Protein AF-A0A2M7DUN7-F1 (afdb_monomer)

pLDDT: mean 84.9, std 17.46, range [31.64, 97.44]

Mean predicted aligned error: 9.18 Å

Secondary structure (DSSP, 8-state):
------------------------PPPPP----S-EEEEEE-TTSEEEEEE-SSSSS-EEEEEETTS---EE--SSEEEEEEE-TTSSEEEEEEEETTEEEEEEEETTS-S-EEEEEEETTEEEEEEEE-TTSSEEEEEEEETTT--EEEEEEETTS---EE-S--BSS-EEEEEE-TTSSEEEEEESSS--EEEEE--

Foldseek 3Di:
DDDDDDDDDDDDDDDDPVPPPPPPDDDDDLDDAPDKDWAEAAPQQKTWIWGCHPHPATFIWIAHNVSPDIDTQDPARWHHWYAANNNQKIWTWHQDPQGIWIWIATNNNHPTDTLDGDGPQWDWQEKEAFNVRQKIKTWIAGPPPCWIFIWMATSNNPDTDTDDDTDNFDKHYKYADNVRQKMWTFTDPPTDIDIDGDD

Radius of gyration: 26.05 Å; Cα contacts (8 Å, |Δi|>4): 453; chains: 1; bounding box: 91×64×44 Å

Solvent-accessible surface area (backbone atoms only — not comparable to full-atom values): 11402 Å² total; per-residue (Å²): 142,78,89,90,83,88,80,92,82,84,90,81,91,80,90,77,77,81,73,80,68,80,80,74,78,78,86,79,85,57,80,85,52,94,42,77,45,86,58,35,64,28,87,84,42,37,37,35,26,29,31,35,70,91,42,104,49,41,20,30,28,38,27,35,75,87,40,46,79,67,42,77,56,48,96,46,44,19,88,48,47,41,54,38,74,85,35,58,29,30,39,35,42,31,55,51,95,69,17,39,39,32,33,40,20,35,61,84,41,48,79,68,41,79,32,52,75,44,53,60,66,41,47,78,60,33,56,38,63,26,55,80,62,54,37,34,38,37,30,48,26,34,71,87,76,45,31,16,26,44,33,38,26,34,60,84,44,47,76,72,41,78,77,46,76,71,32,69,56,36,55,42,57,47,41,52,35,88,82,51,47,32,37,41,36,30,38,64,68,75,76,46,83,46,77,47,74,80,119

Structure (mmCIF, N/CA/C/O backbone):
data_AF-A0A2M7DUN7-F1
#
_entry.id   AF-A0A2M7DUN7-F1
#
loop_
_atom_site.group_PDB
_atom_site.id
_atom_site.type_symbol
_atom_site.label_atom_id
_atom_site.label_alt_id
_atom_site.label_comp_id
_atom_site.label_asym_id
_atom_site.label_entity_id
_atom_site.label_seq_id
_atom_site.pdbx_PDB_ins_code
_atom_site.Cartn_x
_atom_site.Cartn_y
_atom_site.Cartn_z
_atom_site.occupancy
_atom_site.B_iso_or_equiv
_atom_site.auth_seq_id
_atom_site.auth_comp_id
_atom_site.auth_asym_id
_atom_site.auth_atom_id
_atom_site.pdbx_PDB_model_num
ATOM 1 N N . MET A 1 1 ? -78.489 -43.836 12.665 1.00 39.06 1 MET A N 1
ATOM 2 C CA . MET A 1 1 ? -77.568 -44.531 11.743 1.00 39.06 1 MET A CA 1
ATOM 3 C C . MET A 1 1 ? -77.207 -43.490 10.705 1.00 39.06 1 MET A C 1
ATOM 5 O O . MET A 1 1 ? -78.113 -43.096 9.995 1.00 39.06 1 MET A O 1
ATOM 9 N N . ASP A 1 2 ? -76.070 -42.804 10.686 1.00 39.03 2 ASP A N 1
ATOM 10 C CA . ASP A 1 2 ? -74.701 -42.989 11.198 1.00 39.03 2 ASP A CA 1
ATOM 11 C C . ASP A 1 2 ? -74.215 -41.603 11.679 1.00 39.03 2 ASP A C 1
ATOM 13 O O . ASP A 1 2 ? -74.523 -40.608 11.039 1.00 39.03 2 ASP A O 1
ATOM 17 N N . LYS A 1 3 ? -73.599 -41.327 12.834 1.00 34.34 3 LYS A N 1
ATOM 18 C CA . LYS A 1 3 ? -72.540 -41.959 13.636 1.00 34.34 3 LYS A CA 1
ATOM 19 C C . LYS A 1 3 ? -71.198 -42.131 12.888 1.00 34.34 3 LYS A C 1
ATOM 21 O O . LYS A 1 3 ? -71.043 -43.037 12.092 1.00 34.34 3 LYS A O 1
ATOM 26 N N . PHE A 1 4 ? -70.222 -41.310 13.315 1.00 33.38 4 PHE A N 1
ATOM 27 C CA . PHE A 1 4 ? -68.750 -41.468 13.248 1.00 33.38 4 PHE A CA 1
ATOM 28 C C . PHE A 1 4 ? -67.934 -40.830 12.099 1.00 33.38 4 PHE A C 1
ATOM 30 O O . PHE A 1 4 ? -67.509 -41.511 11.176 1.00 33.38 4 PHE A O 1
ATOM 37 N N . ARG A 1 5 ? -67.516 -39.563 12.290 1.00 41.50 5 ARG A N 1
ATOM 38 C CA . ARG A 1 5 ? -66.123 -39.123 12.623 1.00 41.50 5 ARG A CA 1
ATOM 39 C C . ARG A 1 5 ? -66.054 -37.574 12.609 1.00 41.50 5 ARG A C 1
ATOM 41 O O . ARG A 1 5 ? -66.176 -36.971 11.559 1.00 41.50 5 ARG A O 1
ATOM 48 N N . ARG A 1 6 ? -66.143 -36.933 13.791 1.00 38.59 6 ARG A N 1
ATOM 49 C CA . ARG A 1 6 ? -65.077 -36.204 14.548 1.00 38.59 6 ARG A CA 1
ATOM 50 C C . ARG A 1 6 ? -64.502 -34.937 13.874 1.00 38.59 6 ARG A C 1
ATOM 52 O O . ARG A 1 6 ? -64.082 -35.030 12.739 1.00 38.59 6 ARG A O 1
ATOM 59 N N . PHE A 1 7 ? -64.189 -33.821 14.542 1.00 34.56 7 PHE A N 1
ATOM 60 C CA . PHE A 1 7 ? -64.713 -33.039 15.682 1.00 34.56 7 PHE A CA 1
ATOM 61 C C . PHE A 1 7 ? -63.811 -31.771 15.750 1.00 34.56 7 PHE A C 1
ATOM 63 O O . PHE A 1 7 ? -62.598 -31.924 15.806 1.00 34.56 7 PHE A O 1
ATOM 70 N N . PHE A 1 8 ? -64.411 -30.572 15.745 1.00 33.12 8 PHE A N 1
ATOM 71 C CA . PHE A 1 8 ? -64.038 -29.313 16.435 1.00 33.12 8 PHE A CA 1
ATOM 72 C C . PHE A 1 8 ? -62.586 -28.787 16.519 1.00 33.12 8 PHE A C 1
ATOM 74 O O . PHE A 1 8 ? -61.725 -29.412 17.131 1.00 33.12 8 PHE A O 1
ATOM 81 N N . ARG A 1 9 ? -62.424 -27.498 16.159 1.00 35.06 9 ARG A N 1
ATOM 82 C CA . ARG A 1 9 ? -62.147 -26.340 17.065 1.00 35.06 9 ARG A CA 1
ATOM 83 C C . ARG A 1 9 ? -62.151 -25.043 16.224 1.00 35.06 9 ARG A C 1
ATOM 85 O O . ARG A 1 9 ? -61.346 -24.912 15.318 1.00 35.06 9 ARG A O 1
ATOM 92 N N . SER A 1 10 ? -63.208 -24.228 16.253 1.00 35.09 10 SER A N 1
ATOM 93 C CA . SER A 1 10 ? -63.412 -23.022 17.088 1.00 35.09 10 SER A CA 1
ATOM 94 C C . SER A 1 10 ? -62.264 -21.998 17.125 1.00 35.09 10 SER A C 1
ATOM 96 O O . SER A 1 10 ? -61.256 -22.246 17.771 1.00 35.09 10 SER A O 1
ATOM 98 N N . MET A 1 11 ? -62.563 -20.814 16.562 1.00 32.75 11 MET A N 1
ATOM 99 C CA . MET A 1 11 ? -62.326 -19.463 17.109 1.00 32.75 11 MET A CA 1
ATOM 100 C C . MET A 1 11 ? -60.869 -18.980 17.278 1.00 32.75 11 MET A C 1
ATOM 102 O O . MET A 1 11 ? -60.170 -19.477 18.147 1.00 32.75 11 MET A O 1
ATOM 106 N N . ILE A 1 12 ? -60.465 -17.951 16.509 1.00 35.44 12 ILE A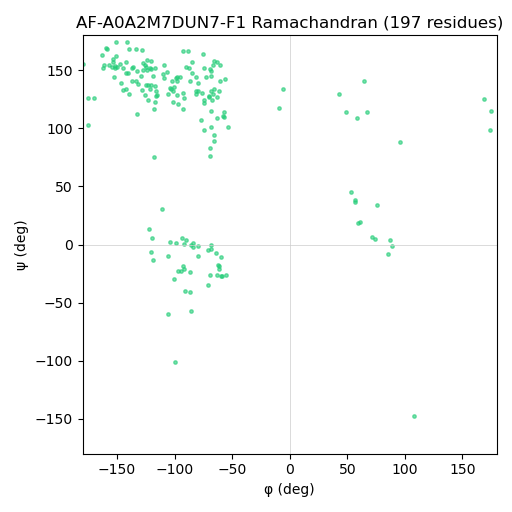 N 1
ATOM 107 C CA . ILE A 1 12 ? -59.786 -16.703 16.949 1.00 35.44 12 ILE A CA 1
ATOM 108 C C . ILE A 1 12 ? -59.389 -15.858 15.712 1.00 35.44 12 ILE A C 1
ATOM 110 O O . ILE A 1 12 ? -58.617 -16.273 14.856 1.00 35.44 12 ILE A O 1
ATOM 114 N N . VAL A 1 13 ? -60.017 -14.683 15.627 1.00 35.28 13 VAL A N 1
ATOM 115 C CA . VAL A 1 13 ? -59.532 -13.370 15.158 1.00 35.28 13 VAL A CA 1
ATOM 116 C C . VAL A 1 13 ? -58.029 -13.290 14.824 1.00 35.28 13 VAL A C 1
ATOM 118 O O . VAL A 1 13 ? -57.234 -13.666 15.670 1.00 35.28 13 VAL A O 1
ATOM 121 N N . LEU A 1 14 ? -57.637 -12.707 13.680 1.00 31.64 14 LEU A N 1
ATOM 122 C CA . LEU A 1 14 ? -56.783 -11.498 13.579 1.00 31.64 14 LEU A CA 1
ATOM 123 C C . LEU A 1 14 ? -56.308 -11.286 12.127 1.00 31.64 14 LEU A C 1
ATOM 125 O O . LEU A 1 14 ? -55.723 -12.158 11.496 1.00 31.64 14 LEU A O 1
ATOM 129 N N . THR A 1 15 ? -56.587 -10.090 11.628 1.00 43.50 15 THR A N 1
ATOM 130 C CA . THR A 1 15 ? -55.920 -9.339 10.562 1.00 43.50 15 THR A CA 1
ATOM 131 C C . THR A 1 15 ? -54.589 -9.925 10.064 1.00 43.50 15 THR A C 1
ATOM 133 O O . THR A 1 15 ? -53.595 -9.900 10.781 1.00 43.50 15 THR A O 1
ATOM 136 N N . VAL A 1 16 ? -54.516 -10.311 8.788 1.00 38.75 16 VAL A N 1
ATOM 137 C CA . VAL A 1 16 ? -53.252 -10.250 8.038 1.00 38.75 16 VAL A CA 1
ATOM 138 C C . VAL A 1 16 ? -53.465 -9.281 6.881 1.00 38.75 16 VAL A C 1
ATOM 140 O O . VAL A 1 16 ? -53.643 -9.662 5.728 1.00 38.75 16 VAL A O 1
ATOM 143 N N . MET A 1 17 ? -53.468 -7.985 7.211 1.00 41.41 17 MET A N 1
ATOM 144 C CA . MET A 1 17 ? -52.873 -7.020 6.293 1.00 41.41 17 MET A CA 1
ATOM 145 C C . MET A 1 17 ? -51.436 -7.499 6.115 1.00 41.41 17 MET A C 1
ATOM 147 O O . MET A 1 17 ? -50.648 -7.433 7.058 1.00 41.41 17 MET A O 1
ATOM 151 N N . VAL A 1 18 ? -51.093 -8.007 4.935 1.00 46.88 18 VAL A N 1
ATOM 152 C CA . VAL A 1 18 ? -49.688 -8.109 4.545 1.00 46.88 18 VAL A CA 1
ATOM 153 C C . VAL A 1 18 ? -49.225 -6.672 4.335 1.00 46.88 18 VAL A C 1
ATOM 155 O O . VAL A 1 18 ? -49.274 -6.126 3.237 1.00 46.88 18 VAL A O 1
ATOM 158 N N . LEU A 1 19 ? -48.856 -6.020 5.436 1.00 42.66 19 LEU A N 1
ATOM 159 C CA . LEU A 1 19 ? -48.070 -4.808 5.408 1.00 42.66 19 LEU A CA 1
ATOM 160 C C . LEU A 1 19 ? -46.713 -5.248 4.856 1.00 42.66 19 LEU A C 1
ATOM 162 O O . LEU A 1 19 ? -45.856 -5.722 5.599 1.00 42.66 19 LEU A O 1
ATOM 166 N N . VAL A 1 20 ? -46.513 -5.134 3.542 1.00 52.34 20 VAL A N 1
ATOM 167 C CA . VAL A 1 20 ? -45.156 -5.056 2.997 1.00 52.34 20 VAL A CA 1
ATOM 168 C C . VAL A 1 20 ? -44.633 -3.700 3.453 1.00 52.34 20 VAL A C 1
ATOM 170 O O . VAL A 1 20 ? -44.660 -2.715 2.717 1.00 52.34 20 VAL A O 1
ATOM 173 N N . ALA A 1 21 ? -44.255 -3.613 4.728 1.00 53.66 21 ALA A N 1
ATOM 174 C CA . ALA A 1 21 ? -43.476 -2.502 5.214 1.00 53.66 21 ALA A CA 1
ATOM 175 C C . ALA A 1 21 ? -42.221 -2.495 4.346 1.00 53.66 21 ALA A C 1
ATOM 177 O O . ALA A 1 21 ? -41.425 -3.433 4.389 1.00 53.66 21 ALA A O 1
ATOM 178 N N . LYS A 1 22 ? -42.056 -1.453 3.527 1.00 56.41 22 LYS A N 1
ATOM 179 C CA . LYS A 1 22 ? -40.724 -1.066 3.078 1.00 56.41 22 LYS A CA 1
ATOM 180 C C . LYS A 1 22 ? -39.914 -0.897 4.357 1.00 56.41 22 LYS A C 1
ATOM 182 O O . LYS A 1 22 ? -40.086 0.096 5.060 1.00 56.41 22 LYS A O 1
ATOM 187 N N . MET A 1 23 ? -39.097 -1.889 4.697 1.00 60.78 23 MET A N 1
ATOM 188 C CA . MET A 1 23 ? -38.052 -1.712 5.688 1.00 60.78 23 MET A CA 1
ATOM 189 C C . MET A 1 23 ? -37.073 -0.723 5.065 1.00 60.78 23 MET A C 1
ATOM 191 O O . MET A 1 23 ? -36.172 -1.089 4.318 1.00 60.78 23 MET A O 1
ATOM 195 N N . CYS A 1 24 ? -37.314 0.564 5.291 1.00 60.31 24 CYS A N 1
ATOM 196 C CA . CYS A 1 24 ? -36.253 1.542 5.184 1.00 60.31 24 CYS A CA 1
ATOM 197 C C . CYS A 1 24 ? -35.317 1.247 6.351 1.00 60.31 24 CYS A C 1
ATOM 199 O O . CYS A 1 24 ? -35.625 1.560 7.498 1.00 60.31 24 CYS A O 1
ATOM 201 N N . TYR A 1 25 ? -34.208 0.577 6.057 1.00 75.38 25 TYR A N 1
ATOM 202 C CA . TYR A 1 25 ? -33.109 0.458 6.999 1.00 75.38 25 TYR A CA 1
ATOM 203 C C . TYR A 1 25 ? -32.561 1.865 7.259 1.00 75.38 25 TYR A C 1
ATOM 205 O O . TYR A 1 25 ? -32.282 2.609 6.317 1.00 75.38 25 TYR A O 1
ATOM 213 N N . SER A 1 26 ? -32.456 2.259 8.527 1.00 82.00 26 SER A N 1
ATOM 214 C CA . SER A 1 26 ? -31.773 3.497 8.899 1.00 82.00 26 SER A CA 1
ATOM 215 C C . SER A 1 26 ? -30.269 3.277 8.803 1.00 82.00 26 SER A C 1
ATOM 217 O O . SER A 1 26 ? -29.759 2.303 9.358 1.00 82.00 26 SER A O 1
ATOM 219 N N . ALA A 1 27 ? -29.557 4.180 8.134 1.00 88.00 27 ALA A N 1
ATOM 220 C CA . ALA A 1 27 ? -28.102 4.173 8.166 1.00 88.00 27 ALA A CA 1
ATOM 221 C C . ALA A 1 27 ? -27.610 4.489 9.587 1.00 88.00 27 ALA A C 1
ATOM 223 O O . ALA A 1 27 ? -28.082 5.439 10.216 1.00 88.00 27 ALA A O 1
ATOM 224 N N . THR A 1 28 ? -26.651 3.706 10.076 1.00 90.44 28 THR A N 1
ATOM 225 C CA . THR A 1 28 ? -25.953 3.981 11.334 1.00 90.44 28 THR A CA 1
ATOM 226 C C . THR A 1 28 ? -24.702 4.792 11.030 1.00 90.44 28 THR A C 1
ATOM 228 O O . THR A 1 28 ? -23.879 4.396 10.206 1.00 90.44 28 THR A O 1
ATOM 231 N N . LYS A 1 29 ? -24.545 5.934 11.696 1.00 93.88 29 LYS A N 1
ATOM 232 C CA . LYS A 1 29 ? -23.313 6.721 11.634 1.00 93.88 29 LYS A CA 1
ATOM 233 C C . LYS A 1 29 ? -22.235 6.028 12.471 1.00 93.88 29 LYS A C 1
ATOM 235 O O . LYS A 1 29 ? -22.441 5.851 13.667 1.00 93.88 29 LYS A O 1
ATOM 240 N N . LEU A 1 30 ? -21.106 5.675 11.852 1.00 95.25 30 LEU A N 1
ATOM 241 C CA . LEU A 1 30 ? -19.978 5.038 12.547 1.00 95.25 30 LEU A CA 1
ATOM 242 C C . LEU A 1 30 ? -18.959 6.059 13.079 1.00 95.25 30 LEU A C 1
ATOM 244 O O . LEU A 1 30 ? -18.479 5.911 14.192 1.00 95.25 30 LEU A O 1
ATOM 248 N N . THR A 1 31 ? -18.652 7.115 12.317 1.00 95.56 31 THR A N 1
ATOM 249 C CA . THR A 1 31 ? -17.714 8.180 12.721 1.00 95.56 31 THR A CA 1
ATOM 250 C C . THR A 1 31 ? -18.073 9.525 12.065 1.00 95.56 31 THR A C 1
ATOM 252 O O . THR A 1 31 ? -19.004 9.619 11.260 1.00 95.56 31 THR A O 1
ATOM 255 N N . GLU A 1 32 ? -17.360 10.583 12.443 1.00 94.44 32 GLU A N 1
ATOM 256 C CA . GLU A 1 32 ? -17.365 11.903 11.817 1.00 94.44 32 GLU A CA 1
ATOM 257 C C . GLU A 1 32 ? -15.967 12.515 11.801 1.00 94.44 32 GLU A C 1
ATOM 259 O O . GLU A 1 32 ? -15.167 12.299 12.711 1.00 94.44 32 GLU A O 1
ATOM 264 N N . SER A 1 33 ? -15.704 13.295 10.758 1.00 92.75 33 SER A N 1
ATOM 265 C CA . SER A 1 33 ? -14.502 14.098 10.563 1.00 92.75 33 SER A CA 1
ATOM 266 C C . SER A 1 33 ? -14.790 15.146 9.486 1.00 92.75 33 SER A C 1
ATOM 268 O O . SER A 1 33 ? -15.744 14.995 8.720 1.00 92.75 33 SER A O 1
ATOM 270 N N . ASN A 1 34 ? -13.967 16.192 9.403 1.00 90.81 34 ASN A N 1
ATOM 271 C CA . ASN A 1 34 ? -14.069 17.193 8.333 1.00 90.81 34 ASN A CA 1
ATOM 272 C C . ASN A 1 34 ? -13.800 16.585 6.949 1.00 90.81 34 ASN A C 1
ATOM 274 O O . ASN A 1 34 ? -14.297 17.088 5.943 1.00 90.81 34 ASN A O 1
ATOM 278 N N . PHE A 1 35 ? -13.025 15.502 6.905 1.00 90.38 35 PHE A N 1
ATOM 279 C CA . PHE A 1 35 ? -12.702 14.781 5.688 1.00 90.38 35 PHE A CA 1
ATOM 280 C C . PHE A 1 35 ? -12.594 13.284 5.977 1.00 90.38 35 PHE A C 1
ATOM 282 O O . PHE A 1 35 ? -11.952 12.897 6.953 1.00 90.38 35 PHE A O 1
ATOM 289 N N . ILE A 1 36 ? -13.226 12.454 5.142 1.00 92.38 36 ILE A N 1
ATOM 290 C CA . ILE A 1 36 ? -13.174 10.987 5.217 1.00 92.38 36 ILE A CA 1
ATOM 291 C C . ILE A 1 36 ? -13.077 10.419 3.800 1.00 92.38 36 ILE A C 1
ATOM 293 O O . ILE A 1 36 ? -13.907 10.749 2.953 1.00 92.38 36 ILE A O 1
ATOM 297 N N . ILE A 1 37 ? -12.111 9.528 3.566 1.00 91.94 37 ILE A N 1
ATOM 298 C CA . ILE A 1 37 ? -12.038 8.679 2.366 1.00 91.94 37 ILE A CA 1
ATOM 299 C C . ILE A 1 37 ? -11.994 7.225 2.824 1.00 91.94 37 ILE A C 1
ATOM 301 O O . ILE A 1 37 ? -11.123 6.8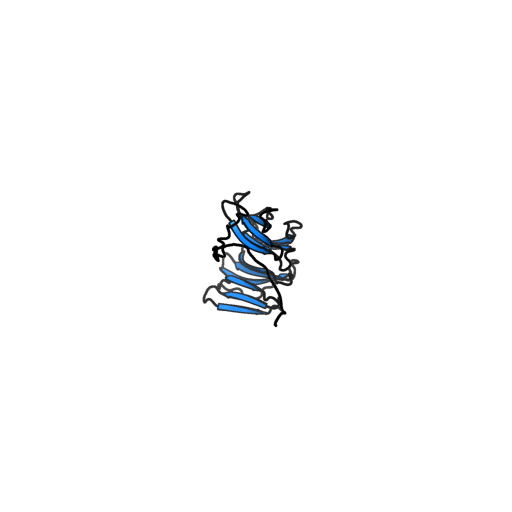59 3.611 1.00 91.94 37 ILE A O 1
ATOM 305 N N . LEU A 1 38 ? -12.924 6.400 2.344 1.00 93.44 38 LEU A N 1
ATOM 306 C CA . LEU A 1 38 ? -12.862 4.954 2.558 1.00 93.44 38 LEU A CA 1
ATOM 307 C C . LEU A 1 38 ? -11.682 4.380 1.779 1.00 93.44 38 LEU A C 1
ATOM 309 O O . LEU A 1 38 ? -11.522 4.703 0.606 1.00 93.44 38 LEU A O 1
ATOM 313 N N . GLN A 1 39 ? -10.888 3.548 2.444 1.00 92.06 39 GLN A N 1
ATOM 314 C CA . GLN A 1 39 ? -9.732 2.898 1.838 1.00 92.06 39 GLN A CA 1
ATOM 315 C C . GLN A 1 39 ? -10.055 1.428 1.577 1.00 92.06 39 GLN A C 1
ATOM 317 O O . GLN A 1 39 ? -10.100 1.010 0.429 1.00 92.06 39 GLN A O 1
ATOM 322 N N . ASP A 1 40 ? -10.377 0.674 2.633 1.00 92.44 40 ASP A N 1
ATOM 323 C CA . ASP A 1 40 ? -10.619 -0.766 2.533 1.00 92.44 40 ASP A CA 1
ATOM 324 C C . ASP A 1 40 ? -11.445 -1.303 3.722 1.00 92.44 40 ASP A C 1
ATOM 326 O O . ASP A 1 40 ? -11.640 -0.615 4.730 1.00 92.44 40 ASP A O 1
ATOM 330 N N . TRP A 1 41 ? -11.928 -2.543 3.638 1.00 91.31 41 TRP A N 1
ATOM 331 C CA . TRP A 1 41 ? -12.518 -3.277 4.755 1.00 91.31 41 TRP A CA 1
ATOM 332 C C . TRP A 1 41 ? -11.901 -4.670 4.901 1.00 91.31 41 TRP A C 1
ATOM 334 O O . TRP A 1 41 ? -11.613 -5.367 3.936 1.00 91.31 41 TRP A O 1
ATOM 344 N N . SER A 1 42 ? -11.758 -5.135 6.138 1.00 89.19 42 SER A N 1
ATOM 345 C CA . SER A 1 42 ? -11.362 -6.514 6.400 1.00 89.19 42 SER A CA 1
ATOM 346 C C . SER A 1 42 ? -12.572 -7.450 6.387 1.00 89.19 42 SER A C 1
ATOM 348 O O . SER A 1 42 ? -13.703 -7.057 6.686 1.00 89.19 42 SER A O 1
ATOM 350 N N . SER A 1 43 ? -12.328 -8.737 6.136 1.00 84.88 43 SER A N 1
ATOM 351 C CA . SER A 1 43 ? -13.340 -9.799 6.255 1.00 84.88 43 SER A CA 1
ATOM 352 C C . SER A 1 43 ? -13.909 -9.957 7.676 1.00 84.88 43 SER A C 1
ATOM 354 O O . SER A 1 43 ? -15.000 -10.496 7.845 1.00 84.88 43 SER A O 1
ATOM 356 N N . GLU A 1 44 ? -13.214 -9.439 8.695 1.00 85.00 44 GLU A N 1
ATOM 357 C CA . GLU A 1 44 ? -13.667 -9.390 10.094 1.00 85.00 44 GLU A CA 1
ATOM 358 C C . GLU A 1 44 ? -14.579 -8.187 10.400 1.00 85.00 44 GLU A C 1
ATOM 360 O O . GLU A 1 44 ? -14.981 -7.987 11.546 1.00 85.00 44 GLU A O 1
ATOM 365 N N . GLY A 1 45 ? -14.889 -7.350 9.406 1.00 89.31 45 GLY A N 1
ATOM 366 C CA . GLY A 1 45 ? -15.725 -6.168 9.592 1.00 89.31 45 GLY A CA 1
ATOM 367 C C . GLY A 1 45 ? -14.996 -5.015 10.280 1.00 89.31 45 GLY A C 1
ATOM 368 O O . GLY A 1 45 ? -15.620 -4.279 11.042 1.00 89.31 45 GLY A O 1
ATOM 369 N N . LYS A 1 46 ? -13.690 -4.851 10.036 1.00 92.75 46 LYS A N 1
ATOM 370 C CA . LYS A 1 46 ? -12.965 -3.606 10.335 1.00 92.75 46 LYS A CA 1
ATOM 371 C C . LYS A 1 46 ? -12.910 -2.752 9.074 1.00 92.75 46 LYS A C 1
ATOM 373 O O . LYS A 1 46 ? -12.788 -3.285 7.980 1.00 92.75 46 LYS A O 1
ATOM 378 N N . ILE A 1 47 ? -12.989 -1.441 9.225 1.00 95.00 47 ILE A N 1
ATOM 379 C CA . ILE A 1 47 ? -12.985 -0.474 8.128 1.00 95.00 47 ILE A CA 1
ATOM 380 C C . ILE A 1 47 ? -11.736 0.385 8.277 1.00 95.00 47 ILE A C 1
ATOM 382 O O . ILE A 1 47 ? -11.507 0.940 9.351 1.00 95.00 47 ILE A O 1
ATOM 386 N N . LEU A 1 48 ? -10.954 0.496 7.208 1.00 95.25 48 LEU A N 1
ATOM 387 C CA . LEU A 1 48 ? -9.801 1.374 7.074 1.00 95.25 48 LEU A CA 1
ATOM 388 C C . LEU A 1 48 ? -10.210 2.599 6.254 1.00 95.25 48 LEU A C 1
ATOM 390 O O . LEU A 1 48 ? -10.849 2.492 5.206 1.00 95.25 48 LEU A O 1
ATOM 394 N N . PHE A 1 49 ? -9.865 3.780 6.745 1.00 94.19 49 PHE A N 1
ATOM 395 C CA . PHE A 1 49 ? -10.224 5.038 6.105 1.00 94.19 49 PHE A CA 1
ATOM 396 C C . PHE A 1 49 ? -9.175 6.112 6.386 1.00 94.19 49 PHE A C 1
ATOM 398 O O . PHE A 1 49 ? -8.508 6.088 7.420 1.00 94.19 49 PHE A O 1
ATOM 405 N N . SER A 1 50 ? -9.039 7.075 5.480 1.00 93.06 50 SER A N 1
ATOM 406 C CA . SER A 1 50 ? -8.289 8.304 5.734 1.00 93.06 50 SER A CA 1
ATOM 407 C C . SER A 1 50 ? -9.196 9.339 6.387 1.00 93.06 50 SER A C 1
ATOM 409 O O . SER A 1 50 ? -10.355 9.478 6.000 1.00 93.06 50 SER A O 1
ATOM 411 N N . THR A 1 51 ? -8.673 10.087 7.353 1.00 92.88 51 THR A N 1
ATOM 412 C CA . THR A 1 51 ? -9.411 11.091 8.123 1.00 92.88 51 THR A CA 1
ATOM 413 C C . THR A 1 51 ? -8.527 12.266 8.533 1.00 92.88 51 THR A C 1
ATOM 415 O O . THR A 1 51 ? -7.318 12.110 8.667 1.00 92.88 51 THR A O 1
ATOM 418 N N . SER A 1 52 ? -9.130 13.434 8.766 1.00 91.12 52 SER A N 1
ATOM 419 C CA . SER A 1 52 ? -8.479 14.625 9.343 1.00 91.12 52 SER A CA 1
ATOM 420 C C . SER A 1 52 ? -8.978 14.946 10.766 1.00 91.12 52 SER A C 1
ATOM 422 O O . SER A 1 52 ? -9.135 16.114 11.123 1.00 91.12 52 SER A O 1
ATOM 424 N N . LYS A 1 53 ? -9.383 13.928 11.540 1.00 86.94 53 LYS A N 1
ATOM 425 C CA . LYS A 1 53 ? -10.125 14.116 12.804 1.00 86.94 53 LYS A CA 1
ATOM 426 C C . LYS A 1 53 ? -9.259 14.689 13.930 1.00 86.94 53 LYS A C 1
ATOM 428 O O . LYS A 1 53 ? -9.751 15.503 14.703 1.00 86.94 53 LYS A O 1
ATOM 433 N N . ASP A 1 54 ? -7.982 14.310 13.969 1.00 75.00 54 ASP A N 1
ATOM 434 C CA . ASP A 1 54 ? -7.069 14.604 15.084 1.00 75.00 54 ASP A CA 1
ATOM 435 C C . ASP A 1 54 ? -5.851 15.449 14.662 1.00 75.00 54 ASP A C 1
ATOM 437 O O . ASP A 1 54 ? -4.930 15.681 15.447 1.00 75.00 54 ASP A O 1
ATOM 441 N N . ASN A 1 55 ? -5.819 15.897 13.408 1.00 69.94 55 ASN A N 1
ATOM 442 C CA . ASN A 1 55 ? -4.679 16.559 12.794 1.00 69.94 55 ASN A CA 1
ATOM 443 C C . ASN A 1 55 ? -5.073 17.325 11.524 1.00 69.94 55 ASN A C 1
ATOM 445 O O . ASN A 1 55 ? -5.984 16.936 10.796 1.00 69.94 55 ASN A O 1
ATOM 449 N N . ASP A 1 56 ? -4.320 18.387 11.220 1.00 75.00 56 ASP A N 1
ATOM 450 C CA . ASP A 1 56 ? -4.498 19.213 10.011 1.00 75.00 56 ASP A CA 1
ATOM 451 C C . ASP A 1 56 ? -4.127 18.476 8.705 1.00 75.00 56 ASP A C 1
ATOM 453 O O . ASP A 1 56 ? -4.212 19.039 7.613 1.00 75.00 56 ASP A O 1
ATOM 457 N N . PHE A 1 57 ? -3.691 17.218 8.796 1.00 82.75 57 PHE A N 1
ATOM 458 C CA . PHE A 1 57 ? -3.281 16.382 7.673 1.00 82.75 57 PHE A CA 1
ATOM 459 C C . PHE A 1 57 ? -4.017 15.038 7.687 1.00 82.75 57 PHE A C 1
ATOM 461 O O . PHE A 1 57 ? -4.478 14.588 8.732 1.00 82.75 57 PHE A O 1
ATOM 468 N N . LEU A 1 58 ? -4.124 14.387 6.522 1.00 88.25 58 LEU A N 1
ATOM 469 C CA . LEU A 1 58 ? -4.786 13.086 6.403 1.00 88.25 58 LEU A CA 1
ATOM 470 C C . LEU A 1 58 ? -3.996 11.988 7.114 1.00 88.25 58 LEU A C 1
ATOM 472 O O . LEU A 1 58 ? -2.836 11.741 6.792 1.00 88.25 58 LEU A O 1
ATOM 476 N N . SER A 1 59 ? -4.662 11.294 8.026 1.00 91.56 59 SER A N 1
ATOM 477 C CA . SER A 1 59 ? -4.165 10.107 8.712 1.00 91.56 59 SER A CA 1
ATOM 478 C C . SER A 1 59 ? -5.015 8.888 8.383 1.00 91.56 59 SER A C 1
ATOM 480 O O . SER A 1 59 ? -6.215 9.012 8.151 1.00 91.56 59 SER A O 1
ATOM 482 N N . LEU A 1 60 ? -4.417 7.699 8.425 1.00 93.44 60 LEU A N 1
ATOM 483 C CA . LEU A 1 60 ? -5.158 6.443 8.372 1.00 93.44 60 LEU A CA 1
ATOM 484 C C . LEU A 1 60 ? -5.742 6.111 9.738 1.00 93.44 60 LEU A C 1
ATOM 486 O O . LEU A 1 60 ? -5.074 6.237 10.768 1.00 93.44 60 LEU A O 1
ATOM 490 N N . ALA A 1 61 ? -6.974 5.627 9.720 1.00 93.94 61 ALA A N 1
ATOM 491 C CA . ALA A 1 61 ? -7.723 5.214 10.884 1.00 93.94 61 ALA A CA 1
ATOM 492 C C . ALA A 1 61 ? -8.447 3.895 10.629 1.00 93.94 61 ALA A C 1
ATOM 494 O O . ALA A 1 61 ? -8.811 3.574 9.500 1.00 93.94 61 ALA A O 1
ATOM 495 N N . THR A 1 62 ? -8.681 3.144 11.701 1.00 94.88 62 THR A N 1
ATOM 496 C CA . THR A 1 62 ? -9.505 1.931 11.666 1.00 94.88 62 THR A CA 1
ATOM 497 C C . THR A 1 62 ? -10.700 2.094 12.582 1.00 94.88 62 THR A C 1
ATOM 499 O O . THR A 1 62 ? -10.564 2.716 13.633 1.00 94.88 62 THR A O 1
ATOM 502 N N . ILE A 1 63 ? -11.844 1.526 12.209 1.00 95.06 63 ILE A N 1
ATOM 503 C CA . ILE A 1 63 ? -13.043 1.435 13.050 1.00 95.06 63 ILE A CA 1
ATOM 504 C C . ILE A 1 63 ? -13.711 0.074 12.852 1.00 95.06 63 ILE A C 1
ATOM 506 O O . ILE A 1 63 ? -13.652 -0.506 11.769 1.00 95.06 63 ILE A O 1
ATOM 510 N N . SER A 1 64 ? -14.332 -0.462 13.895 1.00 94.69 64 SER A N 1
ATOM 511 C CA . SER A 1 64 ? -15.133 -1.685 13.785 1.00 94.69 64 SER A CA 1
ATOM 512 C C . SER A 1 64 ? -16.465 -1.376 13.091 1.00 94.69 64 SER A C 1
ATOM 514 O O . SER A 1 64 ? -16.987 -0.267 13.190 1.00 94.69 64 SER A O 1
ATOM 516 N N . SER A 1 65 ? -17.049 -2.351 12.398 1.00 92.69 65 SER A N 1
ATOM 517 C CA . SER A 1 65 ? -18.320 -2.201 11.663 1.00 92.69 65 SER A CA 1
ATOM 518 C C . SER A 1 65 ? -19.526 -1.867 12.549 1.00 92.69 65 SER A C 1
ATOM 520 O O . SER A 1 65 ? -20.530 -1.363 12.050 1.00 92.69 65 SER A O 1
ATOM 522 N N . ASP A 1 66 ? -19.422 -2.095 13.858 1.00 92.81 66 ASP A N 1
ATOM 523 C CA . ASP A 1 66 ? -20.400 -1.672 14.866 1.00 92.81 66 ASP A CA 1
ATOM 524 C C . ASP A 1 66 ? -20.176 -0.234 15.383 1.00 92.81 66 ASP A C 1
ATOM 526 O O . ASP A 1 66 ? -20.939 0.249 16.218 1.00 92.81 66 ASP A O 1
ATOM 530 N N . GLY A 1 67 ? -19.149 0.461 14.883 1.00 93.31 67 GLY A N 1
ATOM 531 C CA . GLY A 1 67 ? -18.782 1.826 15.265 1.00 93.31 67 GLY A CA 1
ATOM 532 C C . GLY A 1 67 ? -17.845 1.913 16.471 1.00 93.31 67 GLY A C 1
ATOM 533 O O . GLY A 1 67 ? -17.529 3.011 16.921 1.00 93.31 67 GLY A O 1
ATOM 534 N N . THR A 1 68 ? -17.389 0.783 17.017 1.00 94.44 68 THR A N 1
ATOM 535 C CA . THR A 1 68 ? -16.479 0.760 18.170 1.00 94.44 68 THR A CA 1
ATOM 536 C C . THR A 1 68 ? -15.004 0.700 17.756 1.00 94.44 68 THR A C 1
ATOM 538 O O . THR A 1 68 ? -14.657 0.398 16.611 1.00 94.44 68 THR A O 1
ATOM 541 N N . ASN A 1 69 ? -14.103 0.952 18.711 1.00 93.25 69 ASN A N 1
ATOM 542 C CA . ASN A 1 69 ? -12.647 0.841 18.540 1.00 93.25 69 ASN A CA 1
ATOM 543 C C . ASN A 1 69 ? -12.073 1.693 17.394 1.00 93.25 69 ASN A C 1
ATOM 545 O O . ASN A 1 69 ? -11.140 1.263 16.714 1.00 93.25 69 ASN A O 1
ATOM 549 N N . GLU A 1 70 ? -12.626 2.889 17.181 1.00 94.12 70 GLU A N 1
ATOM 550 C CA . GLU A 1 70 ? -12.013 3.866 16.283 1.00 94.12 70 GLU A CA 1
ATOM 551 C C . GLU A 1 70 ? -10.617 4.254 16.794 1.00 94.12 70 GLU A C 1
ATOM 553 O O . GLU A 1 70 ? -10.444 4.562 17.976 1.00 94.12 70 GLU A O 1
ATOM 558 N N . ARG A 1 71 ? -9.618 4.243 15.910 1.00 92.19 71 ARG A N 1
ATOM 559 C CA . ARG A 1 71 ? -8.240 4.646 16.227 1.00 92.19 71 ARG A CA 1
ATOM 560 C C . ARG A 1 71 ? -7.505 5.172 15.006 1.00 92.19 71 ARG A C 1
ATOM 562 O O . ARG A 1 71 ? -7.642 4.611 13.921 1.00 92.19 71 ARG A O 1
ATOM 569 N N . ILE A 1 72 ? -6.651 6.167 15.218 1.00 92.06 72 ILE A N 1
ATOM 570 C CA . ILE A 1 72 ? -5.645 6.600 14.247 1.00 92.06 72 ILE A CA 1
ATOM 571 C C . ILE A 1 72 ? -4.446 5.643 14.299 1.00 92.06 72 ILE A C 1
ATOM 573 O O . ILE A 1 72 ? -3.955 5.322 15.380 1.00 92.06 72 ILE A O 1
ATOM 577 N N . ILE A 1 73 ? -3.979 5.182 13.137 1.00 91.00 73 ILE A N 1
ATOM 578 C CA . ILE A 1 73 ? -2.898 4.187 13.000 1.00 91.00 73 ILE A CA 1
ATOM 579 C C . ILE A 1 73 ? -1.685 4.692 12.201 1.00 91.00 73 ILE A C 1
ATOM 581 O O . ILE A 1 73 ? -0.661 4.009 12.137 1.00 91.00 73 ILE A O 1
ATOM 585 N N . SER A 1 74 ? -1.755 5.887 11.604 1.00 84.88 74 SER A N 1
ATOM 586 C CA . SER A 1 74 ? -0.604 6.546 10.972 1.00 84.88 74 SER A CA 1
ATOM 587 C C . SER A 1 74 ? -0.149 7.773 11.764 1.00 84.88 74 SER A C 1
ATOM 589 O O . SER A 1 74 ? -0.949 8.491 12.358 1.00 84.88 74 SER A O 1
ATOM 591 N N . SER A 1 75 ? 1.158 8.035 11.741 1.00 71.00 75 SER A N 1
ATOM 592 C CA . SER A 1 75 ? 1.797 9.184 12.399 1.00 71.00 75 SER A CA 1
ATOM 593 C C . SER A 1 75 ? 2.190 10.305 11.425 1.00 71.00 75 SER A C 1
ATOM 595 O O . SER A 1 75 ? 2.814 11.279 11.834 1.00 71.00 75 SER A O 1
ATOM 597 N N . ALA A 1 76 ? 1.885 10.147 10.137 1.00 71.56 76 ALA A N 1
ATOM 598 C CA . ALA A 1 76 ? 2.238 11.059 9.050 1.00 71.56 76 ALA A CA 1
ATOM 599 C C . ALA A 1 76 ? 1.084 11.154 8.041 1.00 71.56 76 ALA A C 1
ATOM 601 O O . ALA A 1 76 ? 0.103 10.410 8.160 1.00 71.56 76 ALA A O 1
ATOM 602 N N . PHE A 1 77 ? 1.234 12.047 7.052 1.00 83.81 77 PHE A N 1
ATOM 603 C CA . PHE A 1 77 ? 0.309 12.139 5.925 1.00 83.81 77 PHE A CA 1
ATOM 604 C C . PHE A 1 77 ? 0.264 10.792 5.206 1.00 83.81 77 PHE A C 1
ATOM 606 O O . PHE A 1 77 ? 1.247 10.374 4.598 1.00 83.81 77 PHE A O 1
ATOM 613 N N . SER A 1 78 ? -0.864 10.105 5.312 1.00 80.88 78 SER A N 1
ATOM 614 C CA . SER A 1 78 ? -1.048 8.763 4.774 1.00 80.88 78 SER A CA 1
ATOM 615 C C . SER A 1 78 ? -2.368 8.742 4.020 1.00 80.88 78 SER A C 1
ATOM 617 O O . SER A 1 78 ? -3.439 8.953 4.597 1.00 80.88 78 SER A O 1
ATOM 619 N N . PHE A 1 79 ? -2.272 8.593 2.702 1.00 73.12 79 PHE A N 1
ATOM 620 C CA . PHE A 1 79 ? -3.412 8.736 1.794 1.00 73.12 79 PHE A CA 1
ATOM 621 C C . PHE A 1 79 ? -3.914 7.399 1.255 1.00 73.12 79 PHE A C 1
ATOM 623 O O . PHE A 1 79 ? -4.984 7.377 0.653 1.00 73.12 79 PHE A O 1
ATOM 630 N N . HIS A 1 80 ? -3.178 6.311 1.490 1.00 85.25 80 HIS A N 1
ATOM 631 C CA . HIS A 1 80 ? -3.577 4.983 1.061 1.00 85.25 80 HIS A CA 1
ATOM 632 C C . HIS A 1 80 ? -3.128 3.905 2.046 1.00 85.25 80 HIS A C 1
ATOM 634 O O . HIS A 1 80 ? -2.013 3.936 2.587 1.00 85.25 80 HIS A O 1
ATOM 640 N N . GLY A 1 81 ? -4.017 2.946 2.274 1.00 91.06 81 GLY A N 1
ATOM 641 C CA . GLY A 1 81 ? -3.703 1.730 2.993 1.00 91.06 81 GLY A CA 1
ATOM 642 C C . GLY A 1 81 ? -4.733 0.648 2.721 1.00 91.06 81 GLY A C 1
ATOM 643 O O . GLY A 1 81 ? -5.886 0.940 2.433 1.00 91.06 81 GLY A O 1
ATOM 644 N N . GLU A 1 82 ? -4.310 -0.598 2.859 1.00 93.06 82 GLU A N 1
ATOM 645 C CA . GLU A 1 82 ? -5.094 -1.773 2.491 1.00 93.06 82 GLU A CA 1
ATOM 646 C C . GLU A 1 82 ? -4.966 -2.834 3.587 1.00 93.06 82 GLU A C 1
ATOM 648 O O . GLU A 1 82 ? -3.882 -3.020 4.164 1.00 93.06 82 GLU A O 1
ATOM 653 N N . TYR A 1 83 ? -6.061 -3.526 3.902 1.00 93.69 83 TYR A N 1
ATOM 654 C CA . TYR A 1 83 ? -5.989 -4.730 4.712 1.00 93.69 83 TYR A CA 1
ATOM 655 C C . TYR A 1 83 ? -5.395 -5.864 3.892 1.00 93.69 83 TYR A C 1
ATOM 657 O O . TYR A 1 83 ? -5.655 -6.052 2.712 1.00 93.69 83 TYR A O 1
ATOM 665 N N . SER A 1 84 ? -4.617 -6.697 4.561 1.00 90.31 84 SER A N 1
ATOM 666 C CA . SER A 1 84 ? -4.229 -7.966 3.976 1.00 90.31 84 SER A CA 1
ATOM 667 C C . SER A 1 84 ? -5.453 -8.881 3.831 1.00 90.31 84 SER A C 1
ATOM 669 O O . SER A 1 84 ? -6.419 -8.741 4.585 1.00 90.31 84 SER A O 1
ATOM 671 N N . SER A 1 85 ? -5.446 -9.837 2.896 1.00 86.62 85 SER A N 1
ATOM 672 C CA . SER A 1 85 ? -6.646 -10.641 2.597 1.00 86.62 85 SER A CA 1
ATOM 673 C C . SER A 1 85 ? -7.169 -11.440 3.800 1.00 86.62 85 SER A C 1
ATOM 675 O O . SER A 1 85 ? -8.366 -11.712 3.898 1.00 86.62 85 SER A O 1
ATOM 677 N N . ASN A 1 86 ? -6.296 -11.791 4.755 1.00 85.94 86 ASN A N 1
ATOM 678 C CA . ASN A 1 86 ? -6.692 -12.424 6.020 1.00 85.94 86 ASN A CA 1
ATOM 679 C C . ASN A 1 86 ? -7.137 -11.430 7.119 1.00 85.94 86 ASN A C 1
ATOM 681 O O . ASN A 1 86 ? -7.495 -11.855 8.214 1.00 85.94 86 ASN A O 1
ATOM 685 N N . GLY A 1 87 ? -7.093 -10.120 6.865 1.00 89.44 87 GLY A N 1
ATOM 686 C CA . GLY A 1 87 ? -7.489 -9.056 7.788 1.00 89.44 87 GLY A CA 1
ATOM 687 C C . GLY A 1 87 ? -6.539 -8.830 8.970 1.00 89.44 87 GLY A C 1
ATOM 688 O O . GLY A 1 87 ? -6.862 -8.053 9.873 1.00 89.44 87 GLY A O 1
ATOM 689 N N . THR A 1 88 ? -5.380 -9.496 9.012 1.00 90.62 88 THR A N 1
ATOM 690 C CA . THR A 1 88 ? -4.459 -9.449 10.163 1.00 90.62 88 THR A CA 1
ATOM 691 C C . THR A 1 88 ? -3.399 -8.361 10.052 1.00 90.62 88 THR A C 1
ATOM 693 O O . THR A 1 88 ? -2.850 -7.946 11.080 1.00 90.62 88 THR A O 1
ATOM 696 N N . LYS A 1 89 ? -3.114 -7.877 8.839 1.00 93.81 89 LYS A N 1
ATOM 697 C CA . LYS A 1 89 ? -2.131 -6.822 8.573 1.00 93.81 89 LYS A CA 1
ATOM 698 C C . LYS A 1 89 ? -2.759 -5.650 7.835 1.00 93.81 89 LYS A C 1
ATOM 700 O O . LYS A 1 89 ? -3.796 -5.796 7.198 1.00 93.81 89 LYS A O 1
ATOM 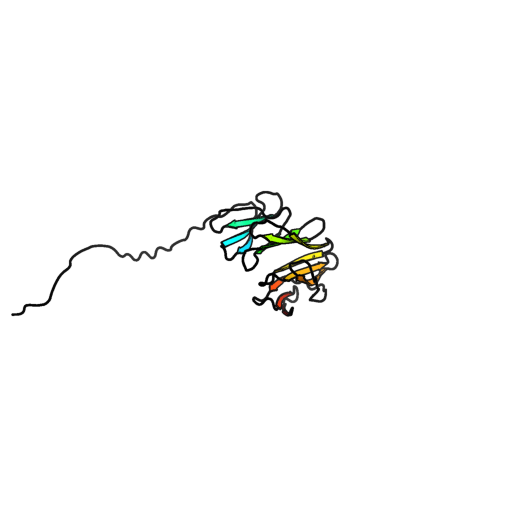705 N N . ILE A 1 90 ? -2.101 -4.502 7.938 1.00 94.38 90 ILE A N 1
ATOM 706 C CA . ILE A 1 90 ? -2.350 -3.325 7.106 1.00 94.38 90 ILE A CA 1
ATOM 707 C C . ILE A 1 90 ? -1.048 -2.975 6.396 1.00 94.38 90 ILE A C 1
ATOM 709 O O . ILE A 1 90 ? 0.015 -2.928 7.030 1.00 94.38 90 ILE A O 1
ATOM 713 N N . TYR A 1 91 ? -1.151 -2.723 5.098 1.00 93.88 91 TYR A N 1
ATOM 714 C CA . TYR A 1 91 ? -0.100 -2.131 4.286 1.00 93.88 91 TYR A CA 1
ATOM 715 C C . TYR A 1 91 ? -0.450 -0.670 4.046 1.00 93.88 91 TYR A C 1
ATOM 717 O O . TYR A 1 91 ? -1.602 -0.359 3.769 1.00 93.88 91 TYR A O 1
ATOM 725 N N . SER A 1 92 ? 0.506 0.240 4.211 1.00 93.62 92 SER A N 1
ATOM 726 C CA . SER A 1 92 ? 0.242 1.671 4.038 1.00 93.62 92 SER A CA 1
ATOM 727 C C . SER A 1 92 ? 1.391 2.400 3.373 1.00 93.62 92 SER A C 1
ATOM 729 O O . SER A 1 92 ? 2.551 1.986 3.474 1.00 93.62 92 SER A O 1
ATOM 731 N N . VAL A 1 93 ? 1.059 3.535 2.763 1.00 92.50 93 VAL A N 1
ATOM 732 C CA . VAL A 1 93 ? 2.025 4.461 2.178 1.00 92.50 93 VAL A CA 1
ATOM 733 C C . VAL A 1 93 ? 1.932 5.804 2.892 1.00 92.50 93 VAL A C 1
ATOM 735 O O . VAL A 1 93 ? 0.912 6.490 2.846 1.00 92.50 93 VAL A O 1
ATOM 738 N N . ASP A 1 94 ? 3.021 6.194 3.548 1.00 91.75 94 ASP A N 1
ATOM 739 C CA . ASP A 1 94 ? 3.152 7.505 4.178 1.00 91.75 94 ASP A CA 1
ATOM 740 C C . ASP A 1 94 ? 3.971 8.436 3.274 1.00 91.75 94 ASP A C 1
ATOM 742 O O . ASP A 1 94 ? 5.033 8.059 2.771 1.00 91.75 94 ASP A O 1
ATOM 746 N N . VAL A 1 95 ? 3.516 9.679 3.114 1.00 90.69 95 VAL A N 1
ATOM 747 C CA . VAL A 1 95 ? 4.256 10.747 2.433 1.00 90.69 95 VAL A CA 1
ATOM 748 C C . VAL A 1 95 ? 5.053 11.532 3.456 1.00 90.69 95 VAL A C 1
ATOM 750 O O . VAL A 1 95 ? 4.536 11.993 4.474 1.00 90.69 95 VAL A O 1
ATOM 753 N N . THR A 1 96 ? 6.331 11.717 3.159 1.00 89.50 96 THR A N 1
ATOM 754 C CA . THR A 1 96 ? 7.276 12.457 3.990 1.00 89.50 96 THR A CA 1
ATOM 755 C C . THR A 1 96 ? 8.089 13.419 3.128 1.00 89.50 96 THR A C 1
ATOM 757 O O . THR A 1 96 ? 8.118 13.305 1.903 1.00 89.50 96 THR A O 1
ATOM 760 N N . PHE A 1 97 ? 8.823 14.341 3.755 1.00 88.50 97 PHE A N 1
ATOM 761 C CA . PHE A 1 97 ? 9.778 15.199 3.037 1.00 88.50 97 PHE A CA 1
ATOM 762 C C . PHE A 1 97 ? 10.901 14.409 2.339 1.00 88.50 97 PHE A C 1
ATOM 764 O O . PHE A 1 97 ? 11.512 14.900 1.391 1.00 88.50 97 PHE A O 1
ATOM 771 N N . GLU A 1 98 ? 11.159 13.179 2.786 1.00 90.44 98 GLU A N 1
ATOM 772 C CA . GLU A 1 98 ? 12.172 12.279 2.227 1.00 90.44 98 GLU A CA 1
ATOM 773 C C . GLU A 1 98 ? 11.619 11.381 1.103 1.00 90.44 98 GLU A C 1
ATOM 775 O O . GLU A 1 98 ? 12.345 10.525 0.595 1.00 90.44 98 GLU A O 1
ATOM 780 N N . GLY A 1 99 ? 10.348 11.563 0.722 1.00 93.00 99 GLY A N 1
ATOM 781 C CA . GLY A 1 99 ? 9.635 10.745 -0.257 1.00 93.00 99 GLY A CA 1
ATOM 782 C C . GLY A 1 99 ? 8.579 9.850 0.392 1.00 93.00 99 GLY A C 1
ATOM 783 O O . GLY A 1 99 ? 7.970 10.224 1.398 1.00 93.00 99 GLY A O 1
ATOM 784 N N . TYR A 1 100 ? 8.352 8.671 -0.181 1.00 93.38 100 TYR A N 1
ATOM 785 C CA . TYR A 1 100 ? 7.279 7.761 0.227 1.00 93.38 100 TYR A CA 1
ATOM 786 C C . TYR A 1 100 ? 7.835 6.600 1.046 1.00 93.38 100 TYR A C 1
ATOM 788 O O . TYR A 1 100 ? 8.841 5.990 0.676 1.00 93.38 100 TYR A O 1
ATOM 796 N N . LYS A 1 101 ? 7.177 6.280 2.160 1.00 94.19 101 LYS A N 1
ATOM 797 C CA . LYS A 1 101 ? 7.555 5.180 3.050 1.00 94.19 101 LYS A CA 1
ATOM 798 C C . LYS A 1 101 ? 6.447 4.142 3.080 1.00 94.19 101 LYS A C 1
ATOM 800 O O . LYS A 1 101 ? 5.311 4.451 3.431 1.00 94.19 101 LYS A O 1
ATOM 805 N N . PHE A 1 102 ? 6.804 2.915 2.731 1.00 94.12 102 PHE A N 1
ATOM 806 C CA . PHE A 1 102 ? 5.886 1.788 2.676 1.00 94.12 102 PHE A CA 1
ATOM 807 C C . PHE A 1 102 ? 6.007 0.990 3.958 1.00 94.12 102 PHE A C 1
ATOM 809 O O . PHE A 1 102 ? 7.110 0.604 4.352 1.00 94.12 102 PHE A O 1
ATOM 816 N N . TYR A 1 103 ? 4.883 0.731 4.605 1.00 94.44 103 TYR A N 1
ATOM 817 C CA . TYR A 1 103 ? 4.847 0.075 5.901 1.00 94.44 103 TYR A CA 1
ATOM 818 C C . TYR A 1 103 ? 3.983 -1.176 5.879 1.00 94.44 103 TYR A C 1
ATOM 820 O O . TYR A 1 103 ? 2.985 -1.249 5.168 1.00 94.44 103 TYR A O 1
ATOM 828 N N . LYS A 1 104 ? 4.353 -2.125 6.740 1.00 94.81 104 LYS A N 1
ATOM 829 C CA . LYS A 1 104 ? 3.517 -3.243 7.176 1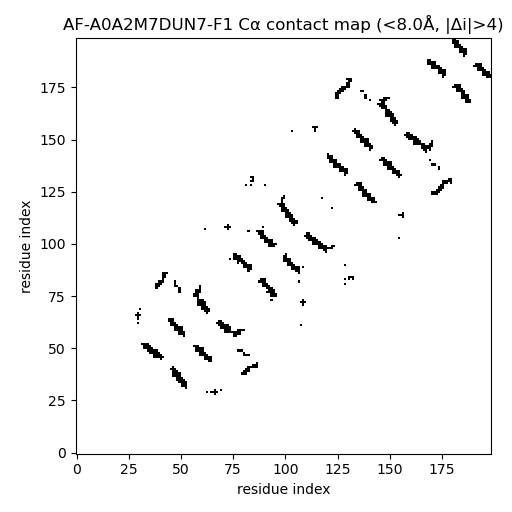.00 94.81 104 LYS A CA 1
ATOM 830 C C . LYS A 1 104 ? 3.274 -3.103 8.668 1.00 94.81 104 LYS A C 1
ATOM 832 O O . LYS A 1 104 ? 4.219 -2.915 9.433 1.00 94.81 104 LYS A O 1
ATOM 837 N N . MET A 1 105 ? 2.028 -3.228 9.097 1.00 94.75 105 MET A N 1
ATOM 838 C CA . MET A 1 105 ? 1.654 -3.216 10.510 1.00 94.75 105 MET A CA 1
ATOM 839 C C . MET A 1 105 ? 0.580 -4.263 10.798 1.00 94.75 105 MET A C 1
ATOM 841 O O . MET A 1 105 ? 0.016 -4.862 9.884 1.00 94.75 105 MET A O 1
ATOM 845 N N . ASN A 1 106 ? 0.318 -4.530 12.072 1.00 93.69 106 ASN A N 1
ATOM 846 C CA . ASN A 1 106 ? -0.843 -5.312 12.482 1.00 93.69 106 ASN A CA 1
ATOM 847 C C . ASN A 1 106 ? -2.141 -4.560 12.149 1.00 93.69 106 ASN A C 1
ATOM 849 O O . ASN A 1 106 ? -2.153 -3.335 12.070 1.00 93.69 106 ASN A O 1
ATOM 853 N N . SER A 1 107 ? -3.257 -5.282 12.026 1.00 91.31 107 SER A N 1
ATOM 854 C CA . SER A 1 107 ? -4.591 -4.709 11.766 1.00 91.31 107 SER A CA 1
ATOM 855 C C . SER A 1 107 ? -5.085 -3.721 12.824 1.00 91.31 107 SER A C 1
ATOM 857 O O . SER A 1 107 ? -6.091 -3.038 12.628 1.00 91.31 107 SER A O 1
ATOM 859 N N . ASP A 1 108 ? -4.380 -3.653 13.951 1.00 87.19 108 ASP A N 1
ATOM 860 C CA . ASP A 1 108 ? -4.611 -2.737 15.051 1.00 87.19 108 ASP A CA 1
ATOM 861 C C . ASP A 1 108 ? -3.697 -1.499 15.056 1.00 87.19 108 ASP A C 1
ATOM 863 O O . ASP A 1 108 ? -3.802 -0.670 15.960 1.00 87.19 108 ASP A O 1
ATOM 867 N N . GLY A 1 109 ? -2.820 -1.373 14.056 1.00 89.69 109 GLY A N 1
ATOM 868 C CA . GLY A 1 109 ? -1.815 -0.317 13.931 1.00 89.69 109 GLY A CA 1
ATOM 869 C C . GLY A 1 109 ? -0.502 -0.591 14.674 1.00 89.69 109 GLY A C 1
ATOM 870 O O . GLY A 1 109 ? 0.469 0.143 14.499 1.00 89.69 109 GLY A O 1
ATOM 871 N N . SER A 1 110 ? -0.427 -1.645 15.494 1.00 91.94 110 SER A N 1
ATOM 872 C CA . SER A 1 110 ? 0.797 -2.000 16.222 1.00 91.94 110 SER A CA 1
ATOM 873 C C . SER A 1 110 ? 1.849 -2.645 15.311 1.00 91.94 110 SER A C 1
ATOM 875 O O . SER A 1 110 ? 1.554 -3.111 14.210 1.00 91.94 110 SER A O 1
ATOM 877 N N . ASN A 1 111 ? 3.100 -2.710 15.779 1.00 94.25 111 ASN A N 1
ATOM 878 C CA . ASN A 1 111 ? 4.217 -3.335 15.056 1.00 94.25 111 ASN A CA 1
ATOM 879 C C . ASN A 1 111 ? 4.399 -2.799 13.624 1.00 94.25 111 ASN A C 1
ATOM 881 O O . ASN A 1 111 ? 4.583 -3.569 12.679 1.00 94.25 111 ASN A O 1
ATOM 885 N N . LYS A 1 112 ? 4.337 -1.473 13.468 1.00 93.44 112 LYS A N 1
ATOM 886 C CA . LYS A 1 112 ? 4.603 -0.795 12.200 1.00 93.44 112 LYS A CA 1
ATOM 887 C C . LYS A 1 112 ? 6.083 -0.911 11.832 1.00 93.44 112 LYS A C 1
ATOM 889 O O . LYS A 1 112 ? 6.941 -0.365 12.519 1.00 93.44 112 LYS A O 1
ATOM 894 N N . ASN A 1 113 ? 6.368 -1.616 10.743 1.00 94.50 113 ASN A N 1
ATOM 895 C CA . ASN A 1 113 ? 7.709 -1.866 10.223 1.00 94.50 113 ASN A CA 1
ATOM 896 C C . ASN A 1 113 ? 7.833 -1.321 8.800 1.00 94.50 113 ASN A C 1
ATOM 898 O O . ASN A 1 113 ? 6.918 -1.483 7.991 1.00 94.50 113 ASN A O 1
ATOM 902 N N . LEU A 1 114 ? 8.956 -0.663 8.507 1.00 95.06 114 LEU A N 1
ATOM 903 C CA . LEU A 1 114 ? 9.266 -0.170 7.166 1.00 95.06 114 LEU A CA 1
ATOM 904 C C . LEU A 1 114 ? 9.566 -1.360 6.244 1.00 95.06 114 LEU A C 1
ATOM 906 O O . LEU A 1 114 ? 10.414 -2.184 6.577 1.00 95.06 114 LEU A O 1
ATOM 910 N N . ILE A 1 115 ? 8.891 -1.425 5.098 1.00 95.75 115 ILE A N 1
ATOM 911 C CA . ILE A 1 115 ? 9.173 -2.386 4.024 1.00 95.75 115 ILE A CA 1
ATOM 912 C C . ILE A 1 115 ? 10.267 -1.809 3.130 1.00 95.75 115 ILE A C 1
ATOM 914 O O . ILE A 1 115 ? 11.321 -2.410 2.950 1.00 95.75 115 ILE A O 1
ATOM 918 N N . PHE A 1 116 ? 10.026 -0.616 2.583 1.00 95.88 116 PHE A N 1
ATOM 919 C CA . PHE A 1 116 ? 11.001 0.116 1.786 1.00 95.88 116 PHE A CA 1
ATOM 920 C C . PHE A 1 116 ? 10.669 1.610 1.737 1.00 95.88 116 PHE A C 1
ATOM 922 O O . PHE A 1 116 ? 9.583 2.044 2.130 1.00 95.88 116 PHE A O 1
ATOM 929 N N . GLN A 1 117 ? 11.624 2.398 1.248 1.00 95.31 117 GLN A N 1
ATOM 930 C CA . GLN A 1 117 ? 11.471 3.831 1.036 1.00 95.31 117 GLN A CA 1
ATOM 931 C C . GLN A 1 117 ? 11.798 4.186 -0.412 1.00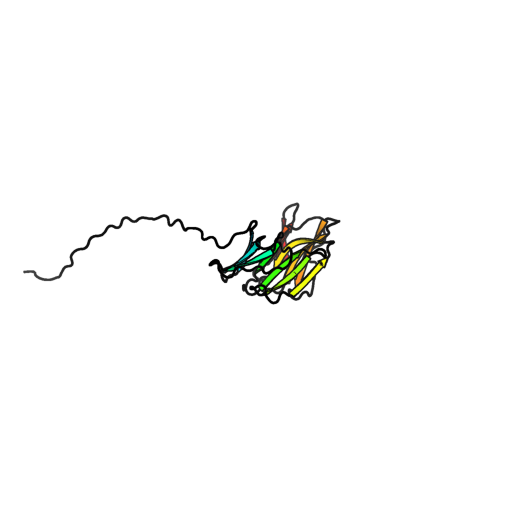 95.31 117 GLN A C 1
ATOM 933 O O . GLN A 1 117 ? 12.780 3.705 -0.979 1.00 95.31 117 GLN A O 1
ATOM 938 N N . LEU A 1 118 ? 10.974 5.057 -0.982 1.00 95.62 118 LEU A N 1
ATOM 939 C CA . LEU A 1 118 ? 11.169 5.674 -2.282 1.00 95.62 118 LEU A CA 1
ATOM 940 C C . LEU A 1 118 ? 11.599 7.132 -2.078 1.00 95.62 118 LEU A C 1
ATOM 942 O O . LEU A 1 118 ? 10.960 7.854 -1.313 1.00 95.62 118 LEU A O 1
ATOM 946 N N . SER A 1 119 ? 12.679 7.554 -2.738 1.00 96.00 119 SER A N 1
ATOM 947 C CA . SER A 1 119 ? 13.207 8.922 -2.656 1.00 96.00 119 SER A CA 1
ATOM 948 C C . SER A 1 119 ? 12.216 9.959 -3.196 1.00 96.00 119 SER A C 1
ATOM 950 O O . SER A 1 119 ? 11.349 9.663 -4.017 1.00 96.00 119 SER A O 1
ATOM 952 N N . ASN A 1 120 ? 12.372 11.205 -2.750 1.00 95.31 120 ASN A N 1
ATOM 953 C CA . ASN A 1 120 ? 11.515 12.339 -3.113 1.00 95.31 120 ASN A CA 1
ATOM 954 C C . ASN A 1 120 ? 11.621 12.805 -4.579 1.00 95.31 120 ASN A C 1
ATOM 956 O O . ASN A 1 120 ? 10.889 13.704 -4.976 1.00 95.31 120 ASN A O 1
ATOM 960 N N . GLU A 1 121 ? 12.509 12.215 -5.378 1.00 95.81 121 GLU A N 1
ATOM 961 C CA . GLU A 1 121 ? 12.584 12.430 -6.830 1.00 95.81 121 GLU A CA 1
ATOM 962 C C . GLU A 1 121 ? 11.535 11.607 -7.605 1.00 95.81 121 GLU A C 1
ATOM 964 O O . GLU A 1 121 ? 11.324 11.822 -8.802 1.00 95.81 121 GLU A O 1
ATOM 969 N N . TYR A 1 122 ? 10.855 10.685 -6.915 1.00 94.75 122 TYR A N 1
ATOM 970 C CA . TYR A 1 122 ? 9.798 9.850 -7.468 1.00 94.75 122 TYR A CA 1
ATOM 971 C C . TYR A 1 122 ? 8.469 10.044 -6.740 1.00 94.75 122 TYR A C 1
ATOM 973 O O . TYR A 1 122 ? 8.408 10.443 -5.576 1.00 94.75 122 TYR A O 1
ATOM 981 N N . SER A 1 123 ? 7.390 9.694 -7.432 1.00 92.06 123 SER A N 1
ATOM 982 C CA . SER A 1 123 ? 6.045 9.592 -6.881 1.00 92.06 123 SER A CA 1
ATOM 983 C C . SER A 1 123 ? 5.402 8.246 -7.202 1.00 92.06 123 SER A C 1
ATOM 985 O O . SER A 1 123 ? 5.922 7.478 -8.016 1.00 92.06 123 SER A O 1
ATOM 987 N N . ILE A 1 124 ? 4.290 7.956 -6.526 1.00 91.31 124 ILE A N 1
ATOM 988 C CA . ILE A 1 124 ? 3.494 6.743 -6.731 1.00 91.31 124 ILE A CA 1
ATOM 989 C C . ILE A 1 124 ? 2.174 7.132 -7.399 1.00 91.31 124 ILE A C 1
ATOM 991 O O . ILE A 1 124 ? 1.636 8.214 -7.138 1.00 91.31 124 ILE A O 1
ATOM 995 N N . ARG A 1 125 ? 1.686 6.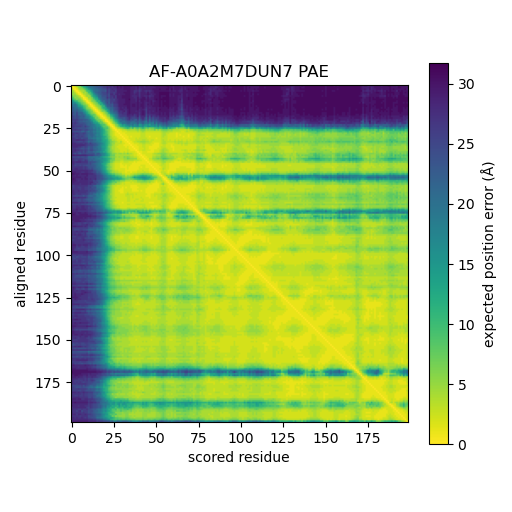281 -8.306 1.00 87.06 125 ARG A N 1
ATOM 996 C CA . ARG A 1 125 ? 0.411 6.477 -9.028 1.00 87.06 125 ARG A CA 1
ATOM 997 C C . ARG A 1 125 ? -0.621 5.376 -8.786 1.00 87.06 125 ARG A C 1
ATOM 999 O O . ARG A 1 125 ? -1.782 5.589 -9.103 1.00 87.06 125 ARG A O 1
ATOM 1006 N N . GLY A 1 126 ? -0.193 4.262 -8.206 1.00 87.69 126 GLY A N 1
ATOM 1007 C CA . GLY A 1 126 ? -1.029 3.133 -7.832 1.00 87.69 126 GLY A CA 1
ATOM 1008 C C . GLY A 1 126 ? -0.179 2.051 -7.180 1.00 87.69 126 GLY A C 1
ATOM 1009 O O . GLY A 1 126 ? 1.035 1.959 -7.423 1.00 87.69 126 GLY A O 1
ATOM 1010 N N . GLU A 1 127 ? -0.825 1.239 -6.360 1.00 91.88 127 GLU A N 1
ATOM 1011 C CA . GLU A 1 127 ? -0.217 0.191 -5.563 1.00 91.88 127 GLU A CA 1
ATOM 1012 C C . GLU A 1 127 ? -1.227 -0.918 -5.275 1.00 91.88 127 GLU A C 1
ATOM 1014 O O . GLU A 1 127 ? -2.431 -0.685 -5.310 1.00 91.88 127 GLU A O 1
ATOM 1019 N N . ALA A 1 128 ? -0.726 -2.114 -4.984 1.00 92.19 128 ALA A N 1
ATOM 1020 C CA . ALA A 1 128 ? -1.546 -3.233 -4.542 1.00 92.19 128 ALA A CA 1
ATOM 1021 C C . ALA A 1 128 ? -0.695 -4.241 -3.765 1.00 92.19 128 ALA A C 1
ATOM 1023 O O . ALA A 1 128 ? 0.519 -4.363 -3.995 1.00 92.19 128 ALA A O 1
ATOM 1024 N N . ILE A 1 129 ? -1.333 -4.999 -2.878 1.00 93.62 129 ILE A N 1
ATOM 1025 C CA . ILE A 1 129 ? -0.738 -6.168 -2.229 1.00 93.62 129 ILE A CA 1
ATOM 1026 C C . ILE A 1 129 ? -1.183 -7.461 -2.923 1.00 93.62 129 ILE A C 1
ATOM 1028 O O . ILE A 1 129 ? -2.323 -7.588 -3.359 1.00 93.62 129 ILE A O 1
ATOM 1032 N N . SER A 1 130 ? -0.298 -8.456 -3.024 1.00 94.44 130 SER A N 1
ATOM 1033 C CA . SER A 1 130 ? -0.724 -9.784 -3.469 1.00 94.44 130 SER A CA 1
ATOM 1034 C C . SER A 1 130 ? -1.618 -10.456 -2.414 1.00 94.44 130 SER A C 1
ATOM 1036 O O . SER A 1 130 ? -1.344 -10.326 -1.216 1.00 94.44 130 SER A O 1
ATOM 1038 N N . PRO A 1 131 ? -2.636 -11.242 -2.815 1.00 93.06 131 PRO A N 1
ATOM 1039 C CA . PRO A 1 131 ? -3.499 -11.965 -1.876 1.00 93.06 131 PRO A CA 1
ATOM 1040 C C . PRO A 1 131 ? -2.770 -12.951 -0.956 1.00 93.06 131 PRO A C 1
ATOM 1042 O O . PRO A 1 131 ? -3.228 -13.236 0.150 1.00 93.06 131 PRO A O 1
ATOM 1045 N N . ASP A 1 132 ? -1.624 -13.480 -1.396 1.00 94.19 132 ASP A N 1
ATOM 1046 C CA . ASP A 1 132 ? -0.752 -14.323 -0.569 1.00 94.19 132 ASP A CA 1
ATOM 1047 C C . ASP A 1 132 ? 0.144 -13.531 0.404 1.00 94.19 132 ASP A C 1
ATOM 1049 O O . ASP A 1 132 ? 0.893 -14.121 1.183 1.00 94.19 132 ASP A O 1
ATOM 1053 N N . GLU A 1 133 ? 0.056 -12.198 0.379 1.00 93.19 133 GLU A N 1
ATOM 1054 C CA . GLU A 1 133 ? 0.773 -11.253 1.235 1.00 93.19 133 GLU A CA 1
ATOM 1055 C C . GLU A 1 133 ? 2.303 -11.314 1.103 1.00 93.19 133 GLU A C 1
ATOM 1057 O O . GLU A 1 133 ? 3.028 -10.853 1.996 1.00 93.19 133 GLU A O 1
ATOM 1062 N N . THR A 1 134 ? 2.820 -11.872 0.005 1.00 94.88 134 THR A N 1
ATOM 1063 C CA . THR A 1 134 ? 4.265 -12.016 -0.226 1.00 94.88 134 THR A CA 1
ATOM 1064 C C . THR A 1 134 ? 4.857 -10.906 -1.085 1.00 94.88 134 THR A C 1
ATOM 1066 O O . THR A 1 134 ? 6.055 -10.630 -0.972 1.00 94.88 134 THR A O 1
ATOM 1069 N N . LYS A 1 135 ? 4.040 -10.231 -1.900 1.00 95.88 135 LYS A N 1
ATOM 1070 C CA . LYS A 1 135 ? 4.465 -9.193 -2.839 1.00 95.88 135 LYS A CA 1
ATOM 1071 C C . LYS A 1 135 ? 3.661 -7.916 -2.665 1.00 95.88 135 LYS A C 1
ATOM 1073 O O . LYS A 1 135 ? 2.484 -7.940 -2.333 1.00 95.88 135 LYS A O 1
ATOM 1078 N N . PHE A 1 136 ? 4.312 -6.805 -2.964 1.00 95.12 136 PHE A N 1
ATOM 1079 C CA . PHE A 1 136 ? 3.707 -5.493 -3.100 1.00 95.12 136 PHE A CA 1
ATOM 1080 C C . PHE A 1 136 ? 4.093 -4.939 -4.472 1.00 95.12 136 PHE A C 1
ATOM 1082 O O . PHE A 1 136 ? 5.275 -4.948 -4.830 1.00 95.12 136 PHE A O 1
ATOM 1089 N N . ALA A 1 137 ? 3.113 -4.493 -5.251 1.00 95.12 137 ALA A N 1
ATOM 1090 C CA . ALA A 1 137 ? 3.343 -3.838 -6.531 1.00 95.12 137 ALA A CA 1
ATOM 1091 C C . ALA A 1 137 ? 3.075 -2.344 -6.413 1.00 95.12 137 ALA A C 1
ATOM 1093 O O . ALA A 1 137 ? 2.236 -1.913 -5.628 1.00 95.12 137 ALA A O 1
ATOM 1094 N N . TYR A 1 138 ? 3.803 -1.553 -7.194 1.00 94.69 138 TYR A N 1
ATOM 1095 C CA . TYR A 1 138 ? 3.606 -0.112 -7.253 1.00 94.69 138 TYR A CA 1
ATOM 1096 C C . TYR A 1 138 ? 4.072 0.462 -8.579 1.00 94.69 138 TYR A C 1
ATOM 1098 O O . TYR A 1 138 ? 4.986 -0.053 -9.229 1.00 94.69 138 TYR A O 1
ATOM 1106 N N . ILE A 1 139 ? 3.462 1.576 -8.959 1.00 93.94 139 ILE A N 1
ATOM 1107 C CA . ILE A 1 139 ? 3.901 2.375 -10.095 1.00 93.94 139 ILE A CA 1
ATOM 1108 C C . ILE A 1 139 ? 4.841 3.450 -9.577 1.00 93.94 139 ILE A C 1
ATOM 1110 O O . ILE A 1 139 ? 4.433 4.318 -8.811 1.00 93.94 139 ILE A O 1
ATOM 1114 N N . LYS A 1 140 ? 6.098 3.402 -10.016 1.00 94.25 140 LYS A N 1
ATOM 1115 C CA . LYS A 1 140 ? 7.098 4.428 -9.719 1.00 94.25 140 LYS A CA 1
ATOM 1116 C C . LYS A 1 140 ? 7.175 5.403 -10.882 1.00 94.25 140 LY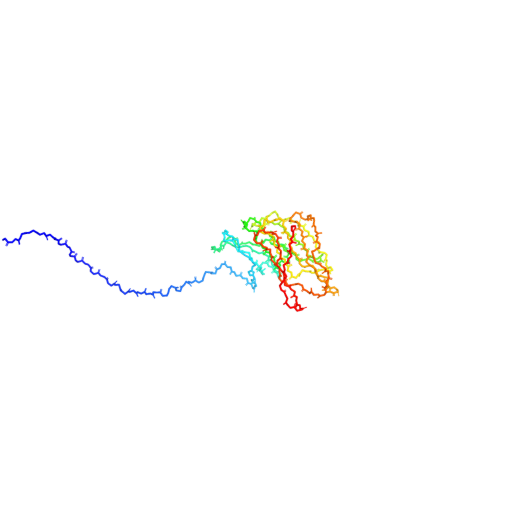S A C 1
ATOM 1118 O O . LYS A 1 140 ? 7.532 4.981 -11.979 1.00 94.25 140 LYS A O 1
ATOM 1123 N N . GLU A 1 141 ? 6.912 6.680 -10.629 1.00 93.69 141 GLU A N 1
ATOM 1124 C CA . GLU A 1 141 ? 6.997 7.764 -11.613 1.00 93.69 141 GLU A CA 1
ATOM 1125 C C . GLU A 1 141 ? 8.105 8.753 -11.229 1.00 93.69 141 GLU A C 1
ATOM 1127 O O . GLU A 1 141 ? 8.146 9.224 -10.093 1.00 93.69 141 GLU A O 1
ATOM 1132 N N . ASN A 1 142 ? 9.012 9.079 -12.153 1.00 94.50 142 ASN A N 1
ATOM 1133 C CA . ASN A 1 142 ? 9.994 10.147 -11.965 1.00 94.50 142 ASN A CA 1
ATOM 1134 C C . ASN A 1 142 ? 9.312 11.515 -12.102 1.00 94.50 142 ASN A C 1
ATOM 1136 O O . ASN A 1 142 ? 8.716 11.807 -13.135 1.00 94.50 142 ASN A O 1
ATOM 1140 N N . ILE A 1 143 ? 9.440 12.375 -11.091 1.00 92.44 143 ILE A N 1
ATOM 1141 C CA . ILE A 1 143 ? 8.703 13.650 -11.036 1.00 92.44 143 ILE A CA 1
ATOM 1142 C C . ILE A 1 143 ? 9.190 14.653 -12.096 1.00 92.44 143 ILE A C 1
ATOM 1144 O O . ILE A 1 143 ? 8.430 15.525 -12.513 1.00 92.44 143 ILE A O 1
ATOM 1148 N N . LEU A 1 144 ? 10.446 14.555 -12.542 1.00 93.75 144 LEU A N 1
ATOM 1149 C CA . LEU A 1 144 ? 11.021 15.486 -13.515 1.00 93.75 144 LEU A CA 1
ATOM 1150 C C . LEU A 1 144 ? 10.748 15.069 -14.960 1.00 93.75 144 LEU A C 1
ATOM 1152 O O . LEU A 1 144 ? 10.479 15.931 -15.795 1.00 93.75 144 LEU A O 1
ATOM 1156 N N . THR A 1 145 ? 10.850 13.774 -15.268 1.00 93.00 145 THR A N 1
ATOM 1157 C CA . THR A 1 145 ? 10.671 13.278 -16.644 1.00 93.00 145 THR A CA 1
ATOM 1158 C C . THR A 1 145 ? 9.248 12.816 -16.935 1.00 93.00 145 THR A C 1
ATOM 1160 O O . THR A 1 145 ? 8.851 12.786 -18.097 1.00 93.00 145 THR A O 1
ATOM 1163 N N . GLY A 1 146 ? 8.478 12.467 -15.900 1.00 90.25 146 GLY A N 1
ATOM 1164 C CA . GLY A 1 146 ? 7.182 11.802 -16.033 1.00 90.25 146 GLY A CA 1
ATOM 1165 C C . GLY A 1 146 ? 7.293 10.325 -16.419 1.00 90.25 146 GLY A C 1
ATOM 1166 O O . GLY A 1 146 ? 6.276 9.684 -16.657 1.00 90.25 146 GLY A O 1
ATOM 1167 N N . ASP A 1 147 ? 8.503 9.759 -16.496 1.00 91.88 147 ASP A N 1
ATOM 1168 C CA . ASP A 1 147 ? 8.655 8.345 -16.830 1.00 91.88 147 ASP A CA 1
ATOM 1169 C C . ASP A 1 147 ? 8.157 7.471 -15.684 1.00 91.88 147 ASP A C 1
ATOM 1171 O O . ASP A 1 147 ? 8.622 7.594 -14.547 1.00 91.88 147 ASP A O 1
ATOM 1175 N N . SER A 1 148 ? 7.263 6.539 -16.003 1.00 92.62 148 SER A N 1
ATOM 1176 C CA . SER A 1 148 ? 6.710 5.590 -15.049 1.00 92.62 148 SER A CA 1
ATOM 1177 C C . SER A 1 148 ? 6.982 4.139 -15.439 1.00 92.62 148 SER A C 1
ATOM 1179 O O . SER A 1 148 ? 7.135 3.798 -16.615 1.00 92.62 148 SER A O 1
ATOM 1181 N N . ALA A 1 149 ? 7.075 3.276 -14.432 1.00 93.94 149 ALA A N 1
ATOM 1182 C CA . ALA A 1 149 ? 7.234 1.834 -14.579 1.00 93.94 149 ALA A CA 1
ATOM 1183 C C . ALA A 1 149 ? 6.488 1.103 -13.461 1.00 93.94 149 ALA A C 1
ATOM 1185 O O . ALA A 1 149 ? 6.368 1.622 -12.350 1.00 93.94 149 ALA A O 1
ATOM 1186 N N . LEU A 1 150 ? 6.047 -0.121 -13.748 1.00 95.06 150 LEU A N 1
ATOM 1187 C CA . LEU A 1 150 ? 5.538 -1.055 -12.751 1.00 95.06 150 LEU A CA 1
ATOM 1188 C C . LEU A 1 150 ? 6.718 -1.741 -12.060 1.00 95.06 150 LEU A C 1
ATOM 1190 O O . LEU A 1 150 ? 7.638 -2.236 -12.719 1.00 95.06 150 LEU A O 1
ATOM 1194 N N . TRP A 1 151 ? 6.674 -1.780 -10.736 1.00 96.50 151 TRP A N 1
ATOM 1195 C CA . TRP A 1 151 ? 7.661 -2.421 -9.877 1.00 96.50 151 TRP A CA 1
ATOM 1196 C C . TRP A 1 151 ? 6.980 -3.414 -8.947 1.00 96.50 151 TRP A C 1
ATOM 1198 O O . TRP A 1 151 ? 5.803 -3.269 -8.618 1.00 96.50 151 TRP A O 1
ATOM 1208 N N . ILE A 1 152 ? 7.744 -4.412 -8.513 1.00 97.12 152 ILE A N 1
ATOM 1209 C CA . ILE A 1 152 ? 7.329 -5.392 -7.514 1.00 97.12 152 ILE A CA 1
ATOM 1210 C C . ILE A 1 152 ? 8.429 -5.568 -6.471 1.00 97.12 152 ILE A C 1
ATOM 1212 O O . ILE A 1 152 ? 9.615 -5.583 -6.797 1.00 97.12 152 ILE A O 1
ATOM 1216 N N . ILE A 1 153 ? 8.040 -5.713 -5.212 1.00 97.25 153 ILE A N 1
ATOM 1217 C CA . ILE A 1 153 ? 8.938 -5.957 -4.084 1.00 97.25 153 ILE A CA 1
ATOM 1218 C C . ILE A 1 153 ? 8.333 -7.026 -3.175 1.00 97.25 153 ILE A C 1
ATOM 1220 O O . ILE A 1 153 ? 7.114 -7.180 -3.118 1.00 97.25 153 ILE A O 1
ATOM 1224 N N . ASN A 1 154 ? 9.166 -7.787 -2.469 1.00 96.94 154 ASN A N 1
ATOM 1225 C CA . ASN A 1 154 ? 8.679 -8.667 -1.415 1.00 96.94 154 ASN A CA 1
ATOM 1226 C C . ASN A 1 154 ? 8.172 -7.840 -0.223 1.00 96.94 154 ASN A C 1
ATOM 1228 O O . ASN A 1 154 ? 8.702 -6.768 0.073 1.00 96.94 154 ASN A O 1
ATOM 1232 N N . THR A 1 155 ? 7.199 -8.355 0.528 1.00 94.69 155 THR A N 1
ATOM 1233 C CA . THR A 1 155 ? 6.667 -7.663 1.721 1.00 94.69 155 THR A CA 1
ATOM 1234 C C . THR A 1 155 ? 7.633 -7.622 2.906 1.00 94.69 155 THR A C 1
ATOM 1236 O O . THR A 1 155 ? 7.347 -6.966 3.908 1.00 94.69 155 THR A O 1
ATOM 1239 N N . ASP A 1 156 ? 8.786 -8.284 2.790 1.00 95.50 156 ASP A N 1
ATOM 1240 C CA . ASP A 1 156 ? 9.930 -8.168 3.700 1.00 95.50 156 ASP A CA 1
ATOM 1241 C C . ASP A 1 156 ? 10.955 -7.099 3.261 1.00 95.50 156 ASP A C 1
ATOM 1243 O O . ASP A 1 156 ? 11.963 -6.904 3.937 1.00 95.50 156 ASP A O 1
ATOM 1247 N N . GLY A 1 157 ? 10.710 -6.409 2.140 1.00 96.44 157 GLY A N 1
ATOM 1248 C CA . GLY A 1 157 ? 11.581 -5.368 1.587 1.00 96.44 157 GLY A CA 1
ATOM 1249 C C . GLY A 1 157 ? 12.656 -5.870 0.619 1.00 96.44 157 GLY A C 1
ATOM 1250 O O . GLY A 1 157 ? 13.418 -5.070 0.075 1.00 96.44 157 GLY A O 1
ATOM 1251 N N . THR A 1 158 ? 12.744 -7.177 0.368 1.00 97.31 158 THR A N 1
ATOM 1252 C CA . THR A 1 158 ? 13.740 -7.752 -0.549 1.00 97.31 158 THR A CA 1
ATOM 1253 C C . THR A 1 158 ? 13.247 -7.809 -2.001 1.00 97.31 158 THR A C 1
ATOM 1255 O O . THR A 1 158 ? 12.063 -7.651 -2.293 1.00 97.31 158 THR A O 1
ATOM 1258 N N . ASN A 1 159 ? 14.164 -8.051 -2.946 1.00 96.69 159 ASN A N 1
ATOM 1259 C CA . ASN A 1 159 ? 13.857 -8.302 -4.365 1.00 96.69 159 ASN A CA 1
ATOM 1260 C C . ASN A 1 159 ? 13.041 -7.204 -5.076 1.00 96.69 159 ASN A C 1
ATOM 1262 O O . ASN A 1 159 ? 12.192 -7.505 -5.916 1.00 96.69 159 ASN A O 1
ATOM 1266 N N . ASN A 1 160 ? 13.317 -5.931 -4.777 1.00 97.31 160 ASN A N 1
ATOM 1267 C CA . ASN A 1 160 ? 12.709 -4.804 -5.486 1.00 97.31 160 ASN A CA 1
ATOM 1268 C C . ASN A 1 160 ? 13.123 -4.802 -6.970 1.00 97.31 160 ASN A C 1
ATOM 1270 O O . ASN A 1 160 ? 14.280 -4.531 -7.294 1.00 97.31 160 ASN A O 1
ATOM 1274 N N . THR A 1 161 ? 12.183 -5.115 -7.858 1.00 96.81 161 THR A N 1
ATOM 1275 C CA . THR A 1 161 ? 12.436 -5.411 -9.273 1.00 96.81 161 THR A CA 1
ATOM 1276 C C . THR A 1 161 ? 11.484 -4.626 -10.169 1.00 96.81 161 THR A C 1
ATOM 1278 O O . THR A 1 161 ? 10.287 -4.535 -9.903 1.00 96.81 161 THR A O 1
ATOM 1281 N N . GLN A 1 162 ? 12.011 -4.081 -11.264 1.00 96.19 162 GLN A N 1
ATOM 1282 C CA . GLN A 1 162 ? 11.224 -3.421 -12.302 1.00 96.19 162 GLN A CA 1
ATOM 1283 C C . GLN A 1 162 ? 10.608 -4.456 -13.254 1.00 96.19 162 GLN A C 1
ATOM 1285 O O . GLN A 1 162 ? 11.328 -5.302 -13.779 1.00 96.19 162 GLN A O 1
ATOM 1290 N N . LEU A 1 163 ? 9.300 -4.370 -13.507 1.00 95.44 163 LEU A N 1
ATOM 1291 C CA . LEU A 1 163 ? 8.562 -5.308 -14.363 1.00 95.44 163 LEU A CA 1
ATOM 1292 C C . LEU A 1 163 ? 8.290 -4.776 -15.774 1.00 95.44 163 LEU A C 1
ATOM 1294 O O . LEU A 1 163 ? 8.203 -5.558 -16.719 1.00 95.44 163 LEU A O 1
ATOM 1298 N N . THR A 1 164 ? 8.159 -3.459 -15.939 1.00 93.00 164 THR A N 1
ATOM 1299 C CA . THR A 1 164 ? 7.926 -2.827 -17.248 1.00 93.00 164 THR A CA 1
ATOM 1300 C C . THR A 1 164 ? 8.977 -1.770 -17.551 1.00 93.00 164 THR A C 1
ATOM 1302 O O . THR A 1 164 ? 9.567 -1.176 -16.647 1.00 93.00 164 THR A O 1
ATOM 1305 N N . SER A 1 165 ? 9.239 -1.520 -18.834 1.00 91.50 165 SER A N 1
ATOM 1306 C CA . SER A 1 165 ? 10.131 -0.435 -19.247 1.00 91.50 165 SER A CA 1
ATOM 1307 C C . SER A 1 165 ? 9.595 0.918 -18.780 1.00 91.50 165 SER A C 1
ATOM 1309 O O . SER A 1 165 ? 8.390 1.166 -18.833 1.00 91.50 165 SER A O 1
ATOM 1311 N N . ALA A 1 166 ? 10.506 1.789 -18.344 1.00 90.62 166 ALA A N 1
ATOM 1312 C CA . ALA A 1 166 ? 10.163 3.160 -17.998 1.00 90.62 166 ALA A CA 1
ATOM 1313 C C . ALA A 1 166 ? 9.744 3.918 -19.261 1.00 90.62 166 ALA A C 1
ATOM 1315 O O . ALA A 1 166 ? 10.445 3.867 -20.275 1.00 90.62 166 ALA A O 1
ATOM 1316 N N . SER A 1 167 ? 8.593 4.582 -19.210 1.00 87.56 1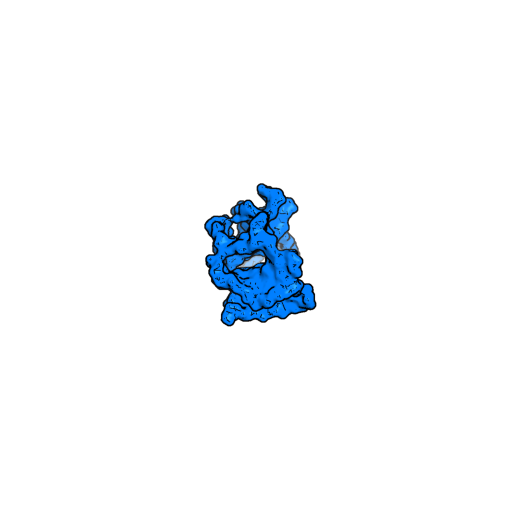67 SER A N 1
ATOM 1317 C CA . SER A 1 167 ? 8.119 5.414 -20.313 1.00 87.56 167 SER A CA 1
ATOM 1318 C C . SER A 1 167 ? 7.201 6.528 -19.810 1.00 87.56 167 SER A C 1
ATOM 1320 O O . SER A 1 167 ? 6.584 6.346 -18.758 1.00 87.56 167 SER A O 1
ATOM 1322 N N . PRO A 1 168 ? 7.006 7.613 -20.581 1.00 81.19 168 PRO A N 1
ATOM 1323 C CA . PRO A 1 168 ? 6.084 8.696 -20.222 1.00 81.19 168 PRO A CA 1
ATOM 1324 C C . PRO A 1 168 ? 4.614 8.256 -20.163 1.00 81.19 168 PRO A C 1
ATOM 1326 O O . PRO A 1 168 ? 3.731 9.037 -19.814 1.00 81.19 168 PRO A O 1
ATOM 1329 N N . ASN A 1 169 ? 4.323 7.017 -20.573 1.00 68.31 169 ASN A N 1
ATOM 1330 C CA . ASN A 1 169 ? 2.996 6.445 -20.467 1.00 68.31 169 ASN A CA 1
ATOM 1331 C C . ASN A 1 169 ? 2.757 6.092 -19.004 1.00 68.31 169 ASN A C 1
ATOM 1333 O O . ASN A 1 169 ? 3.217 5.059 -18.520 1.00 68.31 169 ASN A O 1
ATOM 1337 N N . ASN A 1 170 ? 2.050 6.981 -18.316 1.00 66.75 170 ASN A N 1
ATOM 1338 C CA . ASN A 1 170 ? 1.620 6.767 -16.945 1.00 66.75 170 ASN A CA 1
ATOM 1339 C C . ASN A 1 170 ? 0.801 5.474 -16.844 1.00 66.75 170 ASN A C 1
ATOM 1341 O O . ASN A 1 170 ? 0.041 5.123 -17.752 1.00 66.75 170 ASN A O 1
ATOM 1345 N N . TYR A 1 171 ? 0.988 4.750 -15.749 1.00 72.25 171 TYR A N 1
ATOM 1346 C CA . TYR A 1 171 ? 0.089 3.680 -15.344 1.00 72.25 171 TYR A CA 1
ATOM 1347 C C . TYR A 1 171 ? -0.872 4.246 -14.290 1.00 72.25 171 TYR A C 1
ATOM 1349 O O . TYR A 1 171 ? -0.489 5.135 -13.527 1.00 72.25 171 TYR A O 1
ATOM 1357 N N . GLY A 1 172 ? -2.126 3.799 -14.305 1.00 70.69 172 GLY A N 1
ATOM 1358 C CA . GLY A 1 172 ? -3.155 4.243 -13.358 1.00 70.69 172 GLY A CA 1
ATOM 1359 C C . GLY A 1 172 ? -3.335 3.230 -12.237 1.00 70.69 172 GLY A C 1
ATOM 1360 O O . GLY A 1 172 ? -2.513 3.142 -11.332 1.00 70.69 172 GLY A O 1
ATOM 1361 N N . ASP A 1 173 ? -4.391 2.432 -12.351 1.00 85.06 173 ASP A N 1
ATOM 1362 C CA . ASP A 1 173 ? -4.722 1.406 -11.367 1.00 85.06 173 ASP A CA 1
ATOM 1363 C C . ASP A 1 173 ? -3.960 0.105 -11.639 1.00 85.06 173 ASP A C 1
ATOM 1365 O O . ASP A 1 173 ? -3.691 -0.247 -12.799 1.00 85.06 173 ASP A O 1
ATOM 1369 N N . ILE A 1 174 ? -3.636 -0.611 -10.561 1.00 92.38 174 ILE A N 1
ATOM 1370 C CA . ILE A 1 174 ? -3.040 -1.947 -10.585 1.00 92.38 174 ILE A CA 1
ATOM 1371 C C . ILE A 1 174 ? -3.792 -2.862 -9.619 1.00 92.38 174 ILE A C 1
ATOM 1373 O O . ILE A 1 174 ? -4.279 -2.392 -8.597 1.00 92.38 174 ILE A O 1
ATOM 1377 N N . ASP A 1 175 ? -3.853 -4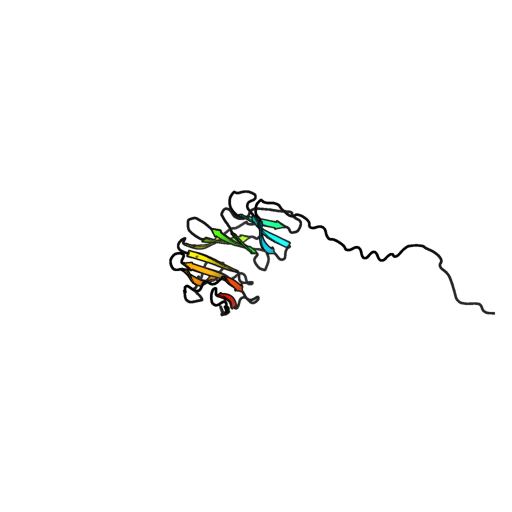.155 -9.922 1.00 94.00 175 ASP A N 1
ATOM 1378 C CA . ASP A 1 175 ? -4.389 -5.162 -9.002 1.00 94.00 175 ASP A CA 1
ATOM 1379 C C . ASP A 1 175 ? -3.740 -6.531 -9.251 1.00 94.00 175 ASP A C 1
ATOM 1381 O O . ASP A 1 175 ? -3.277 -6.830 -10.360 1.00 94.00 175 ASP A O 1
ATOM 1385 N N . PHE A 1 176 ? -3.690 -7.370 -8.224 1.00 95.81 176 PHE A N 1
ATOM 1386 C CA . PHE A 1 176 ? -3.202 -8.739 -8.323 1.00 95.81 176 PHE A CA 1
ATOM 1387 C C . PHE A 1 176 ? -4.329 -9.706 -8.665 1.00 95.81 176 PHE A C 1
ATOM 1389 O O . PHE A 1 176 ? -5.496 -9.532 -8.328 1.00 95.81 176 PHE A O 1
ATOM 1396 N N . SER A 1 177 ? -3.964 -10.806 -9.304 1.00 96.19 177 SER A N 1
ATOM 1397 C CA . SER A 1 177 ? -4.854 -11.948 -9.409 1.00 96.19 177 SER A CA 1
ATOM 1398 C C . SER A 1 177 ? -5.072 -12.625 -8.060 1.00 96.19 177 SER A C 1
ATOM 1400 O O . SER A 1 177 ? -4.159 -12.695 -7.242 1.00 96.19 177 SER A O 1
ATOM 1402 N N . ASN A 1 178 ? -6.252 -13.222 -7.859 1.00 94.31 178 ASN A N 1
ATOM 1403 C CA . ASN A 1 178 ? -6.590 -13.951 -6.625 1.00 94.31 178 ASN A CA 1
ATOM 1404 C C . ASN A 1 178 ? -5.592 -15.070 -6.265 1.00 94.31 178 ASN A C 1
ATOM 1406 O O . ASN A 1 178 ? -5.490 -15.453 -5.104 1.00 94.31 178 ASN A O 1
ATOM 1410 N N . ASP A 1 179 ? -4.898 -15.628 -7.258 1.00 95.75 179 ASP A N 1
ATOM 1411 C CA . ASP A 1 179 ? -3.874 -16.665 -7.097 1.00 95.75 179 ASP A CA 1
ATOM 1412 C C . ASP A 1 179 ? -2.439 -16.109 -6.987 1.00 95.75 179 ASP A C 1
ATOM 1414 O O . ASP A 1 179 ? -1.486 -16.887 -6.951 1.00 95.75 179 ASP A O 1
ATOM 1418 N N . SER A 1 180 ? -2.277 -14.783 -6.932 1.00 96.12 180 SER A N 1
ATOM 1419 C CA . SER A 1 180 ? -1.005 -14.052 -6.826 1.00 96.12 180 SER A CA 1
ATOM 1420 C C . SER A 1 180 ? -0.008 -14.296 -7.971 1.00 96.12 180 SER A C 1
ATOM 1422 O O . SER A 1 180 ? 1.179 -14.018 -7.824 1.00 96.12 180 SER A O 1
ATOM 1424 N N . GLN A 1 181 ? -0.449 -14.813 -9.124 1.00 96.88 181 GLN A N 1
ATOM 1425 C CA . GLN A 1 181 ? 0.445 -15.187 -10.231 1.00 96.88 181 GLN A CA 1
ATOM 1426 C C . GLN A 1 181 ? 0.659 -14.092 -11.281 1.00 96.88 181 GLN A C 1
ATOM 1428 O O . GLN A 1 181 ? 1.596 -14.169 -12.086 1.00 96.88 181 GLN A O 1
ATOM 1433 N N . TRP A 1 182 ? -0.220 -13.096 -11.333 1.00 97.44 182 TRP A N 1
ATOM 1434 C CA . TRP A 1 182 ? -0.142 -12.016 -12.308 1.00 97.44 182 TRP A CA 1
ATOM 1435 C C . TRP A 1 182 ? -0.741 -10.718 -11.772 1.00 97.44 182 TRP A C 1
ATOM 1437 O O . TRP A 1 182 ? -1.504 -10.714 -10.811 1.00 97.44 182 TRP A O 1
ATOM 1447 N N . ILE A 1 183 ? -0.381 -9.616 -12.423 1.00 97.06 183 ILE A N 1
ATOM 1448 C CA . ILE A 1 183 ? -0.867 -8.266 -12.130 1.00 97.06 183 ILE A CA 1
ATOM 1449 C C . ILE A 1 183 ? -1.635 -7.762 -13.352 1.00 97.06 183 ILE A C 1
ATOM 1451 O O . ILE A 1 183 ? -1.174 -7.942 -14.486 1.00 97.06 183 ILE A O 1
ATOM 1455 N N . VAL A 1 184 ? -2.792 -7.140 -13.130 1.00 95.56 184 VAL A N 1
ATOM 1456 C CA . VAL A 1 184 ? -3.498 -6.319 -14.120 1.00 95.56 184 VAL A CA 1
ATOM 1457 C C . VAL A 1 184 ? -3.184 -4.851 -13.872 1.00 95.56 184 VAL A C 1
ATOM 1459 O O . VAL A 1 184 ? -3.080 -4.428 -12.727 1.00 95.56 184 VAL A O 1
ATOM 1462 N N . PHE A 1 185 ? -2.995 -4.074 -14.935 1.00 93.06 185 PHE A N 1
ATOM 1463 C CA . PHE A 1 185 ? -2.733 -2.641 -14.818 1.00 93.06 185 PHE A CA 1
ATOM 1464 C C . PHE A 1 185 ? -3.216 -1.868 -16.043 1.00 93.06 185 PHE A C 1
ATOM 1466 O O . PHE A 1 185 ? -3.260 -2.401 -17.154 1.00 93.06 185 PHE A O 1
ATOM 1473 N N . GLN A 1 186 ? -3.565 -0.598 -15.847 1.00 90.06 186 GLN A N 1
ATOM 1474 C CA . GLN A 1 186 ? -4.050 0.284 -16.910 1.00 90.06 186 GLN A CA 1
ATOM 1475 C C . GLN A 1 186 ? -2.963 1.262 -17.391 1.00 90.06 186 GLN A C 1
ATOM 1477 O O . GLN A 1 186 ? -2.252 1.832 -16.568 1.00 90.06 186 GLN A O 1
ATOM 1482 N N . SER A 1 187 ? -2.866 1.532 -18.701 1.00 85.31 187 SER A N 1
ATOM 1483 C CA . SER A 1 187 ? -2.093 2.667 -19.250 1.00 85.31 187 SER A CA 1
ATOM 1484 C C . SER A 1 187 ? -2.914 3.956 -19.338 1.00 85.31 187 SER A C 1
ATOM 1486 O O . SER A 1 187 ? -4.125 3.918 -19.532 1.00 85.31 187 SER A O 1
ATOM 1488 N N . SER A 1 188 ? -2.270 5.120 -19.249 1.00 76.62 188 SER A N 1
ATOM 1489 C CA . SER A 1 188 ? -2.959 6.415 -19.198 1.00 76.62 188 SER A CA 1
ATOM 1490 C C . SER A 1 188 ? -3.285 7.046 -20.554 1.00 76.62 188 SER A C 1
ATOM 1492 O O . SER A 1 188 ? -4.204 7.855 -20.596 1.00 76.62 188 SER A O 1
ATOM 1494 N N . TYR A 1 189 ? -2.584 6.732 -21.652 1.00 74.56 189 TYR A N 1
ATOM 1495 C CA . TYR A 1 189 ? -3.023 7.096 -23.010 1.00 74.56 189 TYR A CA 1
ATOM 1496 C C . TYR A 1 189 ? -2.175 6.402 -24.103 1.00 74.56 189 TYR A C 1
ATOM 1498 O O . TYR A 1 189 ? -0.956 6.559 -24.098 1.00 74.56 189 TYR A O 1
ATOM 1506 N N . PRO A 1 190 ? -2.774 5.675 -25.068 1.00 81.69 190 PRO A N 1
ATOM 1507 C CA . PRO A 1 190 ? -4.170 5.244 -25.073 1.00 81.69 190 PRO A CA 1
ATOM 1508 C C . PRO A 1 190 ? -4.461 4.359 -23.854 1.00 81.69 190 PRO A C 1
ATOM 1510 O O . PRO A 1 190 ? -3.550 3.737 -23.304 1.00 81.69 190 PRO A O 1
ATOM 1513 N N . TYR A 1 191 ? -5.720 4.315 -23.422 1.00 85.38 191 TYR A N 1
ATOM 1514 C CA . TYR A 1 191 ? -6.132 3.493 -22.286 1.00 85.38 191 TYR A CA 1
ATOM 1515 C C . TYR A 1 191 ? -6.238 2.025 -22.702 1.00 85.38 191 TYR A C 1
ATOM 1517 O O . TYR A 1 191 ? -7.165 1.637 -23.413 1.00 85.38 191 TYR A O 1
ATOM 1525 N N . TYR A 1 192 ? -5.285 1.215 -22.253 1.00 88.62 192 TYR A N 1
ATOM 1526 C CA . TYR A 1 192 ? -5.295 -0.234 -22.395 1.00 88.62 192 TYR A CA 1
ATOM 1527 C C . TYR A 1 192 ? -5.233 -0.880 -21.019 1.00 88.62 192 TYR A C 1
ATOM 1529 O O . TYR A 1 192 ? -4.651 -0.325 -20.089 1.00 88.62 192 TYR A O 1
ATOM 1537 N N . ILE A 1 193 ? -5.800 -2.079 -20.923 1.00 91.75 193 ILE A N 1
ATOM 1538 C CA . ILE A 1 193 ? -5.637 -2.960 -19.772 1.00 91.75 193 ILE A CA 1
ATOM 1539 C C . ILE A 1 193 ? -4.611 -4.021 -20.159 1.00 91.75 193 ILE A C 1
ATOM 1541 O O . ILE A 1 193 ? -4.788 -4.741 -21.144 1.00 91.75 193 ILE A O 1
ATOM 1545 N N . TYR A 1 194 ? -3.543 -4.106 -19.382 1.00 92.50 194 TYR A N 1
ATOM 1546 C CA . TYR A 1 194 ? -2.473 -5.075 -19.546 1.00 92.50 194 TYR A CA 1
ATOM 1547 C C . TYR A 1 194 ? -2.510 -6.104 -18.428 1.00 92.50 194 TYR A C 1
ATOM 1549 O O . TYR A 1 194 ? -2.957 -5.830 -17.319 1.00 92.50 194 TYR A O 1
ATOM 1557 N N . LYS A 1 195 ? -1.977 -7.286 -18.729 1.00 94.81 195 LYS A N 1
ATOM 1558 C CA . LYS A 1 195 ? -1.662 -8.324 -17.753 1.00 94.81 195 LYS A CA 1
ATOM 1559 C C . LYS A 1 195 ? -0.182 -8.670 -17.871 1.00 94.81 195 LYS A C 1
ATOM 1561 O O . LYS A 1 195 ? 0.313 -8.850 -18.984 1.00 94.81 195 LYS A O 1
ATOM 1566 N N . ILE A 1 196 ? 0.493 -8.837 -16.738 1.00 95.44 196 ILE A N 1
ATOM 1567 C CA . ILE A 1 196 ? 1.864 -9.353 -16.661 1.00 95.44 196 ILE A CA 1
ATOM 1568 C C . ILE A 1 196 ? 1.940 -10.503 -15.656 1.00 95.44 196 ILE A C 1
ATOM 1570 O O . ILE A 1 196 ? 1.406 -10.400 -14.556 1.00 95.44 196 ILE A O 1
ATOM 1574 N N . ASN A 1 197 ? 2.577 -11.612 -16.037 1.00 96.75 197 ASN A N 1
ATOM 1575 C CA . ASN A 1 197 ? 2.848 -12.717 -15.113 1.00 96.75 197 ASN A CA 1
ATOM 1576 C C . ASN A 1 197 ? 4.093 -12.393 -14.279 1.00 96.75 197 ASN A C 1
ATOM 1578 O O . ASN A 1 197 ? 5.034 -11.792 -14.796 1.00 96.75 197 ASN A O 1
ATOM 1582 N N . ILE A 1 198 ? 4.095 -12.802 -13.012 1.00 94.06 198 ILE A N 1
ATOM 1583 C CA . ILE A 1 198 ? 5.160 -12.490 -12.039 1.00 94.06 198 ILE A CA 1
ATOM 1584 C C . ILE A 1 198 ? 5.806 -13.742 -11.425 1.00 94.06 198 ILE A C 1
ATOM 1586 O O . ILE A 1 198 ? 6.557 -13.633 -10.455 1.00 94.06 198 ILE A O 1
ATOM 1590 N N . ASN A 1 199 ? 5.527 -14.903 -12.029 1.00 72.75 199 ASN A N 1
ATOM 1591 C CA . ASN A 1 199 ? 6.113 -16.210 -11.730 1.00 72.75 199 ASN A CA 1
ATOM 1592 C C . ASN A 1 199 ? 7.073 -16.656 -12.831 1.00 72.75 199 ASN A C 1
ATOM 1594 O O . ASN A 1 199 ? 6.711 -16.484 -14.020 1.00 72.75 199 ASN A O 1
#

Nearest PDB structures (foldseek):
  3pe7-assembly1_A  TM=5.576E-01  e=4.853E-07  Yersinia enterocolitica subsp. enterocolitica 8081
  5l8s-assembly2_D  TM=7.652E-01  e=9.320E-05  Sporosarcina psychrophila
  6u42-assembly1_5M  TM=6.458E-01  e=1.489E-04  Chlamydomonas reinhardtii
  8to0-assembly1_Bo  TM=5.452E-01  e=4.269E-05  Mus musculus
  1ri6-assembly1_A  TM=5.834E-01  e=6.072E-04  Escherichia coli

Sequence (199 aa):
MDKFRRFFRSMIVLTVMVLVAKMCYSATKLTESNFIILQDWSSEGKILFSTSKDNDFLSLATISSDGTNERIISSAFSFHGEYSSNGTKIYSVDVTFEGYKFYKMNSDGSNKNLIFQLSNEYSIRGEAISPDETKFAYIKENILTGDSALWIINTDGTNNTQLTSASPNNYGDIDFSNDSQWIVFQSSYPYYIYKININ